Protein AF-0000000077110324 (afdb_homodimer)

Nearest PDB structures (foldseek):
  4yn8-assembly1_A  TM=8.963E-01  e=2.542E-02  Corynebacterium diphtheriae
  7dwm-assembly1_B  TM=8.298E-01  e=1.878E-02  Hapunavirus VP882
  4zms-assembly1_B  TM=8.208E-01  e=3.048E-02  Streptococcus pneumoniae R6
  1h0m-assembly1_A  TM=8.638E-01  e=4.949E-02  Agrobacterium tumefaciens
  1h0m-assembly2_C  TM=8.199E-01  e=6.700E-02  Agrobacterium tumefaciens

pLDDT: mean 80.06, std 24.99, range [23.2, 98.5]

Organism: Salmonella typhi (NCBI:txid90370)

Structure (mmCIF, N/CA/C/O backbone):
data_AF-0000000077110324-model_v1
#
loop_
_entity.id
_entity.type
_entity.pdbx_description
1 polymer 'GerE-family regulatory protein'
#
loop_
_atom_site.group_PDB
_atom_site.id
_atom_site.type_symbol
_atom_site.label_atom_id
_atom_site.label_alt_id
_atom_site.label_comp_id
_atom_site.label_asym_id
_atom_site.label_entity_id
_atom_site.label_seq_id
_atom_site.pdbx_PDB_ins_code
_atom_site.Cartn_x
_atom_site.Cartn_y
_atom_site.Cartn_z
_atom_site.occupancy
_atom_site.B_iso_or_equiv
_atom_site.auth_seq_id
_atom_site.auth_comp_id
_atom_site.auth_asym_id
_atom_site.auth_atom_id
_atom_site.pdbx_PDB_model_num
ATOM 1 N N . MET A 1 1 ? 0.377 15.375 -21.984 1 24.66 1 MET A N 1
ATOM 2 C CA . MET A 1 1 ? -0.78 15.773 -21.188 1 24.66 1 MET A CA 1
ATOM 3 C C . MET A 1 1 ? -0.479 15.641 -19.688 1 24.66 1 MET A C 1
ATOM 5 O O . MET A 1 1 ? -0.306 14.531 -19.188 1 24.66 1 MET A O 1
ATOM 9 N N . ALA A 1 2 ? 0.304 16.516 -19.141 1 33.53 2 ALA A N 1
ATOM 10 C CA . ALA A 1 2 ? 0.894 16.734 -17.828 1 33.53 2 ALA A CA 1
ATOM 11 C C . ALA A 1 2 ? -0.167 16.656 -16.734 1 33.53 2 ALA A C 1
ATOM 13 O O . ALA A 1 2 ? -1.04 17.516 -16.641 1 33.53 2 ALA A O 1
ATOM 14 N N . SER A 1 3 ? -0.776 15.508 -16.562 1 36.28 3 SER A N 1
ATOM 15 C CA . SER A 1 3 ? -1.914 15.367 -15.664 1 36.28 3 SER A CA 1
ATOM 16 C C . SER A 1 3 ? -1.729 16.203 -14.406 1 36.28 3 SER A C 1
ATOM 18 O O . SER A 1 3 ? -0.6 16.531 -14.031 1 36.28 3 SER A O 1
ATOM 20 N N . ALA A 1 4 ? -2.855 16.875 -13.938 1 36.31 4 ALA A N 1
ATOM 21 C CA . ALA A 1 4 ? -3.07 17.859 -12.883 1 36.31 4 ALA A CA 1
ATOM 22 C C . ALA A 1 4 ? -2.365 17.453 -11.594 1 36.31 4 ALA A C 1
ATOM 24 O O . ALA A 1 4 ? -2.752 16.469 -10.961 1 36.31 4 ALA A O 1
ATOM 25 N N . LEU A 1 5 ? -1.046 17.484 -11.547 1 38.53 5 LEU A N 1
ATOM 26 C CA . LEU A 1 5 ? -0.435 17.734 -10.25 1 38.53 5 LEU A CA 1
ATOM 27 C C . LEU A 1 5 ? -1.288 18.688 -9.422 1 38.53 5 LEU A C 1
ATOM 29 O O . LEU A 1 5 ? -1.304 19.906 -9.68 1 38.53 5 LEU A O 1
ATOM 33 N N . THR A 1 6 ? -2.562 18.453 -9.328 1 41.12 6 THR A N 1
ATOM 34 C CA . THR A 1 6 ? -3.359 19.297 -8.438 1 41.12 6 THR A CA 1
ATOM 35 C C . THR A 1 6 ? -2.521 19.781 -7.262 1 41.12 6 THR A C 1
ATOM 37 O O . THR A 1 6 ? -1.773 19 -6.664 1 41.12 6 THR A O 1
ATOM 40 N N . ALA A 1 7 ? -2.166 21.047 -7.316 1 41.72 7 ALA A N 1
ATOM 41 C CA . ALA A 1 7 ? -1.56 21.828 -6.242 1 41.72 7 ALA A CA 1
ATOM 42 C C . ALA A 1 7 ? -1.945 21.266 -4.875 1 41.72 7 ALA A C 1
ATOM 44 O O . ALA A 1 7 ? -3.129 21.188 -4.543 1 41.72 7 ALA A O 1
ATOM 45 N N . PHE A 1 8 ? -1.125 20.25 -4.371 1 46.16 8 PHE A N 1
ATOM 46 C CA . PHE A 1 8 ? -1.308 19.922 -2.961 1 46.16 8 PHE A CA 1
ATOM 47 C C . PHE A 1 8 ? -1.642 21.172 -2.158 1 46.16 8 PHE A C 1
ATOM 49 O O . PHE A 1 8 ? -0.84 22.109 -2.096 1 46.16 8 PHE A O 1
ATOM 56 N N . PRO A 1 9 ? -2.838 21.656 -2.145 1 43.84 9 PRO A N 1
ATOM 57 C CA . PRO A 1 9 ? -2.98 22.828 -1.28 1 43.84 9 PRO A CA 1
ATOM 58 C C . PRO A 1 9 ? -2.188 22.703 0.019 1 43.84 9 PRO A C 1
ATOM 60 O O . PRO A 1 9 ? -2.109 21.609 0.597 1 43.84 9 PRO A O 1
ATOM 63 N N . GLU A 1 10 ? -1.048 23.297 0.094 1 43.81 10 GLU A N 1
ATOM 64 C CA . GLU A 1 10 ? -0.314 23.438 1.347 1 43.81 10 GLU A CA 1
ATOM 65 C C . GLU A 1 10 ? -1.255 23.391 2.547 1 43.81 10 GLU A C 1
ATOM 67 O O . GLU A 1 10 ? -0.926 22.797 3.576 1 43.81 10 GLU A O 1
ATOM 72 N N . ASP A 1 11 ? -2.098 24.406 2.711 1 43.94 11 ASP A N 1
ATOM 73 C CA . ASP A 1 11 ? -2.801 24.828 3.916 1 43.94 11 ASP A CA 1
ATOM 74 C C . ASP A 1 11 ? -3.963 23.891 4.234 1 43.94 11 ASP A C 1
ATOM 76 O O . ASP A 1 11 ? -4.461 23.875 5.363 1 43.94 11 ASP A O 1
ATOM 80 N N . GLY A 1 12 ? -4.895 23.562 3.299 1 47.72 12 GLY A N 1
ATOM 81 C CA . GLY A 1 12 ? -6.203 23.062 3.697 1 47.72 12 GLY A CA 1
ATOM 82 C C . GLY A 1 12 ? -6.203 21.594 4.039 1 47.72 12 GLY A C 1
ATOM 83 O O . GLY A 1 12 ? -5.262 20.875 3.701 1 47.72 12 GLY A O 1
ATOM 84 N N . ASP A 1 13 ? -6.77 21.172 5.227 1 56.12 13 ASP A N 1
ATOM 85 C CA . ASP A 1 13 ? -7.105 19.906 5.852 1 56.12 13 ASP A CA 1
ATOM 86 C C . ASP A 1 13 ? -7.578 18.891 4.812 1 56.12 13 ASP A C 1
ATOM 88 O O . ASP A 1 13 ? -8.781 18.75 4.582 1 56.12 13 ASP A O 1
ATOM 92 N N . ILE A 1 14 ? -6.75 18.578 3.857 1 68.31 14 ILE A N 1
ATOM 93 C CA . ILE A 1 14 ? -7.203 17.625 2.848 1 68.31 14 ILE A CA 1
ATOM 94 C C . ILE A 1 14 ? -7.457 16.266 3.496 1 68.31 14 ILE A C 1
ATOM 96 O O . ILE A 1 14 ? -6.516 15.539 3.816 1 68.31 14 ILE A O 1
ATOM 100 N N . SER A 1 15 ? -8.609 16.172 3.943 1 86.81 15 SER A N 1
ATOM 101 C CA . SER A 1 15 ? -9.039 14.93 4.59 1 86.81 15 SER A CA 1
ATOM 102 C C . SER A 1 15 ? -9.203 13.805 3.572 1 86.81 15 SER A C 1
ATOM 104 O O . SER A 1 15 ? -9.273 12.633 3.943 1 86.81 15 SER A O 1
ATOM 106 N N . ARG A 1 16 ? -9.109 14.281 2.205 1 89.88 16 ARG A N 1
ATOM 107 C CA . ARG A 1 16 ? -9.344 13.258 1.188 1 89.88 16 ARG A CA 1
ATOM 108 C C . ARG A 1 16 ? -8.305 13.359 0.069 1 89.88 16 ARG A C 1
ATOM 110 O O . ARG A 1 16 ? -7.938 14.461 -0.344 1 89.88 16 ARG A O 1
ATOM 117 N N . ILE A 1 17 ? -7.902 12.219 -0.359 1 90.44 17 ILE A N 1
ATOM 118 C CA . ILE A 1 17 ? -7.07 12.156 -1.555 1 90.44 17 ILE A CA 1
ATOM 119 C C . ILE A 1 17 ? -7.637 11.125 -2.527 1 90.44 17 ILE A C 1
ATOM 121 O O . ILE A 1 17 ? -8.367 10.219 -2.123 1 90.44 17 ILE A O 1
ATOM 125 N N . TRP A 1 18 ? -7.277 11.406 -3.764 1 87.25 18 TRP A N 1
ATOM 126 C CA . TRP A 1 18 ? -7.727 10.5 -4.816 1 87.25 18 TRP A CA 1
ATOM 127 C C . TRP A 1 18 ? -6.566 9.672 -5.355 1 87.25 18 TRP A C 1
ATOM 129 O O . TRP A 1 18 ? -5.48 10.195 -5.605 1 87.25 18 TRP A O 1
ATOM 139 N N . TYR A 1 19 ? -6.906 8.484 -5.43 1 90.62 19 TYR A N 1
ATOM 140 C CA . TYR A 1 19 ? -6.086 7.59 -6.234 1 90.62 19 TYR A CA 1
ATOM 141 C C . TYR A 1 19 ? -6.898 6.984 -7.375 1 90.62 19 TYR A C 1
ATOM 143 O O . TYR A 1 19 ? -7.625 6.008 -7.172 1 90.62 19 TYR A O 1
ATOM 151 N N . ASP A 1 20 ? -6.754 7.582 -8.508 1 88.75 20 ASP A N 1
ATOM 152 C CA . ASP A 1 20 ? -7.605 7.199 -9.633 1 88.75 20 ASP A CA 1
ATOM 153 C C . ASP A 1 20 ? -9.086 7.309 -9.258 1 88.75 20 ASP A C 1
ATOM 155 O O . ASP A 1 20 ? -9.578 8.398 -8.961 1 88.75 20 ASP A O 1
ATOM 159 N N . ARG A 1 21 ? -9.758 6.133 -9.156 1 87.94 21 ARG A N 1
ATOM 160 C CA . ARG A 1 21 ? -11.188 6.121 -8.867 1 87.94 21 ARG A CA 1
ATOM 161 C C . ARG A 1 21 ? -11.445 5.781 -7.398 1 87.94 21 ARG A C 1
ATOM 163 O O . ARG A 1 21 ? -12.586 5.57 -6.996 1 87.94 21 ARG A O 1
ATOM 170 N N . LEU A 1 22 ? -10.422 5.746 -6.695 1 90.94 22 LEU A N 1
ATOM 171 C CA . LEU A 1 22 ? -10.508 5.434 -5.273 1 90.94 22 LEU A CA 1
ATOM 172 C C . LEU A 1 22 ? -10.242 6.676 -4.426 1 90.94 22 LEU A C 1
ATOM 174 O O . LEU A 1 22 ? -9.312 7.434 -4.707 1 90.94 22 LEU A O 1
ATOM 178 N N . CYS A 1 23 ? -11.133 6.875 -3.477 1 91.75 23 CYS A N 1
ATOM 179 C CA . CYS A 1 23 ? -10.969 7.988 -2.545 1 91.75 23 CYS A CA 1
ATOM 180 C C . CYS A 1 23 ? -10.492 7.492 -1.185 1 91.75 23 CYS A C 1
ATOM 182 O O . CYS A 1 23 ? -11.055 6.547 -0.631 1 91.75 23 CYS A O 1
ATOM 184 N N . ILE A 1 24 ? -9.469 8.102 -0.736 1 93.5 24 ILE A N 1
ATOM 185 C CA . ILE A 1 24 ? -8.938 7.816 0.591 1 93.5 24 ILE A CA 1
ATOM 186 C C . ILE A 1 24 ? -9.234 8.977 1.531 1 93.5 24 ILE A C 1
ATOM 188 O O . ILE A 1 24 ? -8.742 10.094 1.326 1 93.5 24 ILE A O 1
ATOM 192 N N . GLU A 1 25 ? -10 8.68 2.506 1 92.69 25 GLU A N 1
ATOM 193 C CA . GLU A 1 25 ? -10.352 9.695 3.49 1 92.69 25 GLU A CA 1
ATOM 194 C C . GLU A 1 25 ? -9.555 9.516 4.777 1 92.69 25 GLU A C 1
ATOM 196 O O . GLU A 1 25 ? -9.547 8.43 5.363 1 92.69 25 GLU A O 1
ATOM 201 N N . PHE A 1 26 ? -8.922 10.578 5.125 1 94.44 26 PHE A N 1
ATOM 202 C CA . PHE A 1 26 ? -8.188 10.57 6.387 1 94.44 26 PHE A CA 1
ATOM 203 C C . PHE A 1 26 ? -9.086 11 7.539 1 94.44 26 PHE A C 1
ATOM 205 O O . PHE A 1 26 ? -9.656 12.086 7.516 1 94.44 26 PHE A O 1
ATOM 212 N N . ASN A 1 27 ? -9.078 10.141 8.578 1 94.44 27 ASN A N 1
ATOM 213 C CA . ASN A 1 27 ? -9.953 10.375 9.727 1 94.44 27 ASN A CA 1
ATOM 214 C C . ASN A 1 27 ? -9.172 10.938 10.914 1 94.44 27 ASN A C 1
ATOM 216 O O . ASN A 1 27 ? -9.773 11.438 11.867 1 94.44 27 ASN A O 1
ATOM 220 N N . SER A 1 28 ? -7.945 10.773 10.898 1 95.56 28 SER A N 1
ATOM 221 C CA . SER A 1 28 ? -7.055 11.266 11.945 1 95.56 28 SER A CA 1
ATOM 222 C C . SER A 1 28 ? -5.641 11.477 11.414 1 95.56 28 SER A C 1
ATOM 224 O O . SER A 1 28 ? -5.328 11.07 10.297 1 95.56 28 SER A O 1
ATOM 226 N N . ASP A 1 29 ? -4.824 12.117 12.195 1 94.94 29 ASP A N 1
ATOM 227 C CA . ASP A 1 29 ? -3.445 12.359 11.773 1 94.94 29 ASP A CA 1
ATOM 228 C C . ASP A 1 29 ? -2.514 11.266 12.305 1 94.94 29 ASP A C 1
ATOM 230 O O . ASP A 1 29 ? -1.32 11.266 12 1 94.94 29 ASP A O 1
ATOM 234 N N . GLY A 1 30 ? -2.994 10.352 13.102 1 95.06 30 GLY A N 1
ATOM 235 C CA . GLY A 1 30 ? -2.215 9.234 13.602 1 95.06 30 GLY A CA 1
ATOM 236 C C . GLY A 1 30 ? -1.048 9.664 14.477 1 95.06 30 GLY A C 1
ATOM 237 O O . GLY A 1 30 ? -0.059 8.938 14.594 1 95.06 30 GLY A O 1
ATOM 238 N N . GLY A 1 31 ? -1.062 10.844 14.977 1 96.12 31 GLY A N 1
ATOM 239 C CA . GLY A 1 31 ? 0.026 11.352 15.797 1 96.12 31 GLY A CA 1
ATOM 240 C C . GLY A 1 31 ? 1.187 11.891 14.977 1 96.12 31 GLY A C 1
ATOM 241 O O . GLY A 1 31 ? 2.232 12.242 15.531 1 96.12 31 GLY A O 1
ATOM 242 N N . LEU A 1 32 ? 0.949 12.047 13.727 1 96.81 32 LEU A N 1
ATOM 243 C CA . LEU A 1 32 ? 2.018 12.516 12.859 1 96.81 32 LEU A CA 1
ATOM 244 C C . LEU A 1 32 ? 2.064 14.039 12.836 1 96.81 32 LEU A C 1
ATOM 246 O O . LEU A 1 32 ? 1.032 14.703 12.969 1 96.81 32 LEU A O 1
ATOM 250 N N . SER A 1 33 ? 3.236 14.508 12.594 1 95.56 33 SER A N 1
ATOM 251 C CA . SER A 1 33 ? 3.369 15.938 12.336 1 95.56 33 SER A CA 1
ATOM 252 C C . SER A 1 33 ? 2.838 16.297 10.953 1 95.56 33 SER A C 1
ATOM 254 O O . SER A 1 33 ? 2.695 15.438 10.094 1 95.56 33 SER A O 1
ATOM 256 N N . PRO A 1 34 ? 2.545 17.547 10.766 1 93.88 34 PRO A N 1
ATOM 257 C CA . PRO A 1 34 ? 2.043 17.953 9.453 1 93.88 34 PRO A CA 1
ATOM 258 C C . PRO A 1 34 ? 2.99 17.562 8.312 1 93.88 34 PRO A C 1
ATOM 260 O O . PRO A 1 34 ? 2.539 17.172 7.234 1 93.88 34 PRO A O 1
ATOM 263 N N . ALA A 1 35 ? 4.242 17.594 8.57 1 94.62 35 ALA A N 1
ATOM 264 C CA . ALA A 1 35 ? 5.23 17.266 7.547 1 94.62 35 ALA A CA 1
ATOM 265 C C . ALA A 1 35 ? 5.219 15.766 7.242 1 94.62 35 ALA A C 1
ATOM 267 O O . ALA A 1 35 ? 5.27 15.367 6.078 1 94.62 35 ALA A O 1
ATOM 268 N N . GLU A 1 36 ? 5.137 14.945 8.297 1 96.62 36 GLU A N 1
ATOM 269 C CA . GLU A 1 36 ? 5.07 13.5 8.148 1 96.62 36 GLU A CA 1
ATOM 270 C C . GLU A 1 36 ? 3.795 13.07 7.426 1 96.62 36 GLU A C 1
ATOM 272 O O . GLU A 1 36 ? 3.828 12.211 6.543 1 96.62 36 GLU A O 1
ATOM 277 N N . LEU A 1 37 ? 2.744 13.719 7.84 1 96.38 37 LEU A N 1
ATOM 278 C CA . LEU A 1 37 ? 1.448 13.414 7.242 1 96.38 37 LEU A CA 1
ATOM 279 C C . LEU A 1 37 ? 1.436 13.766 5.762 1 96.38 37 LEU A C 1
ATOM 281 O O . LEU A 1 37 ? 0.866 13.039 4.949 1 96.38 37 LEU A O 1
ATOM 285 N N . ARG A 1 38 ? 2.027 14.836 5.414 1 94.88 38 ARG A N 1
ATOM 286 C CA . ARG A 1 38 ? 2.117 15.258 4.02 1 94.88 38 ARG A CA 1
ATOM 287 C C . ARG A 1 38 ? 2.83 14.203 3.176 1 94.88 38 ARG A C 1
ATOM 289 O O . ARG A 1 38 ? 2.383 13.875 2.076 1 94.88 38 ARG A O 1
ATOM 296 N N . VAL A 1 39 ? 3.904 13.719 3.67 1 97.31 39 VAL A N 1
ATOM 297 C CA . VAL A 1 39 ? 4.664 12.695 2.955 1 97.31 39 VAL A CA 1
ATOM 298 C C . VAL A 1 39 ? 3.801 11.453 2.756 1 97.31 39 VAL A C 1
ATOM 300 O O . VAL A 1 39 ? 3.76 10.891 1.66 1 97.31 39 VAL A O 1
ATOM 303 N N . ILE A 1 40 ? 3.029 11.055 3.779 1 97.69 40 ILE A N 1
ATOM 304 C CA . ILE A 1 40 ? 2.174 9.875 3.723 1 97.69 40 ILE A CA 1
ATOM 305 C C . ILE A 1 40 ? 1.088 10.078 2.666 1 97.69 40 ILE A C 1
ATOM 307 O O . ILE A 1 40 ? 0.819 9.18 1.865 1 97.69 40 ILE A O 1
ATOM 311 N N . ARG A 1 41 ? 0.522 11.195 2.662 1 96.69 41 ARG A N 1
ATOM 312 C CA . ARG A 1 41 ? -0.535 11.516 1.707 1 96.69 41 ARG A CA 1
ATOM 313 C C . ARG A 1 41 ? -0.01 11.477 0.275 1 96.69 41 ARG A C 1
ATOM 315 O O . ARG A 1 41 ? -0.653 10.914 -0.612 1 96.69 41 ARG A O 1
ATOM 322 N N . LEU A 1 42 ? 1.133 12.047 0.084 1 96.06 42 LEU A N 1
ATOM 323 C CA . LEU A 1 42 ? 1.72 12.094 -1.251 1 96.06 42 LEU A CA 1
ATOM 324 C C . LEU A 1 42 ? 2.148 10.695 -1.705 1 96.06 42 LEU A C 1
ATOM 326 O O . LEU A 1 42 ? 1.995 10.352 -2.877 1 96.06 42 LEU A O 1
ATOM 330 N N . LEU A 1 43 ? 2.646 9.898 -0.817 1 97.56 43 LEU A N 1
ATOM 331 C CA . LEU A 1 43 ? 2.957 8.508 -1.132 1 97.56 43 LEU A CA 1
ATOM 332 C C . LEU A 1 43 ? 1.717 7.77 -1.62 1 97.56 43 LEU A C 1
ATOM 334 O O . LEU A 1 43 ? 1.777 7.031 -2.604 1 97.56 43 LEU A O 1
ATOM 338 N N . LEU A 1 44 ? 0.628 8.047 -0.958 1 97.19 44 LEU A N 1
ATOM 339 C CA . LEU A 1 44 ? -0.615 7.355 -1.272 1 97.19 44 LEU A CA 1
ATOM 340 C C . LEU A 1 44 ? -1.23 7.895 -2.559 1 97.19 44 LEU A C 1
ATOM 342 O O . LEU A 1 44 ? -2.145 7.285 -3.119 1 97.19 44 LEU A O 1
ATOM 346 N N . GLN A 1 45 ? -0.737 8.945 -2.945 1 94.56 45 GLN A N 1
ATOM 347 C CA . GLN A 1 45 ? -1.158 9.484 -4.234 1 94.56 45 GLN A CA 1
ATOM 348 C C . GLN A 1 45 ? -0.267 8.977 -5.363 1 94.56 45 GLN A C 1
ATOM 350 O O . GLN A 1 45 ? -0.515 9.266 -6.535 1 94.56 45 GLN A O 1
ATOM 355 N N . GLY A 1 46 ? 0.806 8.297 -5.023 1 96.25 46 GLY A N 1
ATOM 356 C CA . GLY A 1 46 ? 1.599 7.621 -6.039 1 96.25 46 GLY A CA 1
ATOM 357 C C . GLY A 1 46 ? 2.973 8.234 -6.23 1 96.25 46 GLY A C 1
ATOM 358 O O . GLY A 1 46 ? 3.762 7.758 -7.047 1 96.25 46 GLY A O 1
ATOM 359 N N . TYR A 1 47 ? 3.305 9.195 -5.496 1 96.06 47 TYR A N 1
ATOM 360 C CA . TYR A 1 47 ? 4.605 9.844 -5.637 1 96.06 47 TYR A CA 1
ATOM 361 C C . TYR A 1 47 ? 5.684 9.07 -4.887 1 96.06 47 TYR A C 1
ATOM 363 O O . TYR A 1 47 ? 5.426 8.523 -3.811 1 96.06 47 TYR A O 1
ATOM 371 N N . ASN A 1 48 ? 6.785 9.031 -5.457 1 96.12 48 ASN A N 1
ATOM 372 C CA . ASN A 1 48 ? 7.934 8.477 -4.742 1 96.12 48 ASN A CA 1
ATOM 373 C C . ASN A 1 48 ? 8.711 9.57 -4.008 1 96.12 48 ASN A C 1
ATOM 375 O O . ASN A 1 48 ? 8.414 10.758 -4.16 1 96.12 48 ASN A O 1
ATOM 379 N N . CYS A 1 49 ? 9.688 9.164 -3.234 1 97.75 49 CYS A N 1
ATOM 380 C CA . CYS A 1 49 ? 10.414 10.109 -2.395 1 97.75 49 CYS A CA 1
ATOM 381 C C . CYS A 1 49 ? 11.125 11.164 -3.244 1 97.75 49 CYS A C 1
ATOM 383 O O . CYS A 1 49 ? 11.211 12.328 -2.852 1 97.75 49 CYS A O 1
ATOM 385 N N . GLY A 1 50 ? 11.594 10.75 -4.359 1 97.75 50 GLY A N 1
ATOM 386 C CA . GLY A 1 50 ? 12.234 11.703 -5.246 1 97.75 50 GLY A CA 1
ATOM 387 C C . GLY A 1 50 ? 11.273 12.75 -5.785 1 97.75 50 GLY A C 1
ATOM 388 O O . GLY A 1 50 ? 11.594 13.945 -5.805 1 97.75 50 GLY A O 1
ATOM 389 N N . GLN A 1 51 ? 10.18 12.383 -6.219 1 97.62 51 GLN A N 1
ATOM 390 C CA . GLN A 1 51 ? 9.148 13.281 -6.734 1 97.62 51 GLN A CA 1
ATOM 391 C C . GLN A 1 51 ? 8.625 14.203 -5.641 1 97.62 51 GLN A C 1
ATOM 393 O O . GLN A 1 51 ? 8.406 15.398 -5.875 1 97.62 51 GLN A O 1
ATOM 398 N N . ILE A 1 52 ? 8.469 13.633 -4.496 1 97.44 52 ILE A N 1
ATOM 399 C CA . ILE A 1 52 ? 7.992 14.422 -3.363 1 97.44 52 ILE A CA 1
ATOM 400 C C . ILE A 1 52 ? 9.008 15.508 -3.021 1 97.44 52 ILE A C 1
ATOM 402 O O . ILE A 1 52 ? 8.641 16.656 -2.748 1 97.44 52 ILE A O 1
ATOM 406 N N . ALA A 1 53 ? 10.258 15.094 -2.994 1 98.25 53 ALA A N 1
ATOM 407 C CA . ALA A 1 53 ? 11.328 16.047 -2.725 1 98.25 53 ALA A CA 1
ATOM 408 C C . ALA A 1 53 ? 11.266 17.234 -3.688 1 98.25 53 ALA A C 1
ATOM 410 O O . ALA A 1 53 ? 11.359 18.391 -3.268 1 98.25 53 ALA A O 1
ATOM 411 N N . ALA A 1 54 ? 11.039 16.969 -4.945 1 97.44 54 ALA A N 1
ATOM 412 C CA . ALA A 1 54 ? 10.938 18 -5.977 1 97.44 54 ALA A CA 1
ATOM 413 C C . ALA A 1 54 ? 9.703 18.875 -5.754 1 97.44 54 ALA A C 1
ATOM 415 O O . ALA A 1 54 ? 9.781 20.109 -5.859 1 97.44 54 ALA A O 1
ATOM 416 N N . LEU A 1 55 ? 8.609 18.25 -5.41 1 94.56 55 LEU A N 1
ATOM 417 C CA . LEU A 1 55 ? 7.348 18.953 -5.203 1 94.56 55 LEU A CA 1
ATOM 418 C C . LEU A 1 55 ? 7.434 19.891 -4.008 1 94.56 55 LEU A C 1
ATOM 420 O O . LEU A 1 55 ? 6.859 20.984 -4.027 1 94.56 55 LEU A O 1
ATOM 424 N N . CYS A 1 56 ? 8.148 19.469 -2.992 1 95.19 56 CYS A N 1
ATOM 425 C CA . CYS A 1 56 ? 8.203 20.203 -1.731 1 95.19 56 CYS A CA 1
ATOM 426 C C . CYS A 1 56 ? 9.461 21.062 -1.657 1 95.19 56 CYS A C 1
ATOM 428 O O . CYS A 1 56 ? 9.68 21.766 -0.666 1 95.19 56 CYS A O 1
ATOM 430 N N . PHE A 1 57 ? 10.266 21 -2.676 1 96.75 57 PHE A N 1
ATOM 431 C CA . PHE A 1 57 ? 11.516 21.75 -2.709 1 96.75 57 PHE A CA 1
ATOM 432 C C . PHE A 1 57 ? 12.398 21.391 -1.52 1 96.75 57 PHE A C 1
ATOM 434 O O . PHE A 1 57 ? 12.891 22.281 -0.817 1 96.75 57 PHE A O 1
ATOM 441 N N . ARG A 1 58 ? 12.492 20.094 -1.258 1 97.88 58 ARG A N 1
ATOM 442 C CA . ARG A 1 58 ? 13.344 19.516 -0.222 1 97.88 58 ARG A CA 1
ATOM 443 C C . ARG A 1 58 ? 14.242 18.422 -0.797 1 97.88 58 ARG A C 1
ATOM 445 O O . ARG A 1 58 ? 14.078 18.016 -1.951 1 97.88 58 ARG A O 1
ATOM 452 N N . SER A 1 59 ? 15.18 18.031 0.011 1 98.25 59 SER A N 1
ATOM 453 C CA . SER A 1 59 ? 16.062 16.953 -0.438 1 98.25 59 SER A CA 1
ATOM 454 C C . SER A 1 59 ? 15.406 15.594 -0.274 1 98.25 59 SER A C 1
ATOM 456 O O . SER A 1 59 ? 14.547 15.414 0.592 1 98.25 59 SER A O 1
ATOM 458 N N . VAL A 1 60 ? 15.875 14.734 -1.125 1 98.44 60 VAL A N 1
ATOM 459 C CA . VAL A 1 60 ? 15.375 13.367 -1.023 1 98.44 60 VAL A CA 1
ATOM 460 C C . VAL A 1 60 ? 15.711 12.789 0.352 1 98.44 60 VAL A C 1
ATOM 462 O O . VAL A 1 60 ? 14.93 12.031 0.922 1 98.44 60 VAL A O 1
ATOM 465 N N . LYS A 1 61 ? 16.766 13.172 0.835 1 98.44 61 LYS A N 1
ATOM 466 C CA . LYS A 1 61 ? 17.172 12.727 2.162 1 98.44 61 LYS A CA 1
ATOM 467 C C . LYS A 1 61 ? 16.188 13.188 3.23 1 98.44 61 LYS A C 1
ATOM 469 O O . LYS A 1 61 ? 15.836 12.422 4.133 1 98.44 61 LYS A O 1
ATOM 474 N N . THR A 1 62 ? 15.812 14.383 3.168 1 98.25 62 THR A N 1
ATOM 475 C CA . THR A 1 62 ? 14.859 14.938 4.121 1 98.25 62 THR A CA 1
ATOM 476 C C . THR A 1 62 ? 13.523 14.195 4.043 1 98.25 62 THR A C 1
ATOM 478 O O . THR A 1 62 ? 12.969 13.805 5.07 1 98.25 62 THR A O 1
ATOM 481 N N . ILE A 1 63 ? 13.094 14.023 2.871 1 98.38 63 ILE A N 1
ATOM 482 C CA . ILE A 1 63 ? 11.812 13.352 2.67 1 98.38 63 ILE A CA 1
ATOM 483 C C . ILE A 1 63 ? 11.906 11.906 3.16 1 98.38 63 ILE A C 1
ATOM 485 O O . ILE A 1 63 ? 10.984 11.398 3.801 1 98.38 63 ILE A O 1
ATOM 489 N N . SER A 1 64 ? 12.961 11.281 2.861 1 98.38 64 SER A N 1
ATOM 490 C CA . SER A 1 64 ? 13.172 9.914 3.311 1 98.38 64 SER A CA 1
ATOM 491 C C . SER A 1 64 ? 13.18 9.82 4.832 1 98.38 64 SER A C 1
ATOM 493 O O . SER A 1 64 ? 12.641 8.875 5.406 1 98.38 64 SER A O 1
ATOM 495 N N . ALA A 1 65 ? 13.805 10.758 5.43 1 98.31 65 ALA A N 1
ATOM 496 C CA . ALA A 1 65 ? 13.836 10.797 6.891 1 98.31 65 ALA A CA 1
ATOM 497 C C . ALA A 1 65 ? 12.43 10.984 7.461 1 98.31 65 ALA A C 1
ATOM 499 O O . ALA A 1 65 ? 12.047 10.305 8.422 1 98.31 65 ALA A O 1
ATOM 500 N N . GLN A 1 66 ? 11.688 11.859 6.93 1 98.38 66 GLN A N 1
ATOM 501 C CA . GLN A 1 66 ? 10.312 12.086 7.367 1 98.38 66 GLN A CA 1
ATOM 502 C C . GLN A 1 66 ? 9.461 10.836 7.168 1 98.38 66 GLN A C 1
ATOM 504 O O . GLN A 1 66 ? 8.648 10.484 8.031 1 98.38 66 GLN A O 1
ATOM 509 N N . LYS A 1 67 ? 9.641 10.227 6.059 1 98.38 67 LYS A N 1
ATOM 510 C CA . LYS A 1 67 ? 8.961 8.961 5.797 1 98.38 67 LYS A CA 1
ATOM 511 C C . LYS A 1 67 ? 9.328 7.914 6.852 1 98.38 67 LYS A C 1
ATOM 513 O O . LYS A 1 67 ? 8.445 7.242 7.398 1 98.38 67 LYS A O 1
ATOM 518 N N . GLY A 1 68 ? 10.594 7.773 7.051 1 98.25 68 GLY A N 1
ATOM 519 C CA . GLY A 1 68 ? 11.062 6.828 8.055 1 98.25 68 GLY A CA 1
ATOM 520 C C . GLY A 1 68 ? 10.469 7.078 9.43 1 98.25 68 GLY A C 1
ATOM 521 O O . GLY A 1 68 ? 10.078 6.137 10.117 1 98.25 68 GLY A O 1
ATOM 522 N N . LEU A 1 69 ? 10.375 8.305 9.852 1 98.25 69 LEU A N 1
ATOM 523 C CA . LEU A 1 69 ? 9.805 8.68 11.141 1 98.25 69 LEU A CA 1
ATOM 524 C C . LEU A 1 69 ? 8.312 8.352 11.188 1 98.25 69 LEU A C 1
ATOM 526 O O . LEU A 1 69 ? 7.836 7.777 12.172 1 98.25 69 LEU A O 1
ATOM 530 N N . ALA A 1 70 ? 7.664 8.68 10.188 1 98.44 70 ALA A N 1
ATOM 531 C CA . ALA A 1 70 ? 6.234 8.391 10.102 1 98.44 70 ALA A CA 1
ATOM 532 C C . ALA A 1 70 ? 5.977 6.887 10.18 1 98.44 70 ALA A C 1
ATOM 534 O O . ALA A 1 70 ? 5.078 6.441 10.898 1 98.44 70 ALA A O 1
ATOM 535 N N . PHE A 1 71 ? 6.777 6.137 9.445 1 98.44 71 PHE A N 1
ATOM 536 C CA . PHE A 1 71 ? 6.621 4.688 9.414 1 98.44 71 PHE A CA 1
ATOM 537 C C . PHE A 1 71 ? 6.859 4.09 10.797 1 98.44 71 PHE A C 1
ATOM 539 O O . PHE A 1 71 ? 6.121 3.201 11.234 1 98.44 71 PHE A O 1
ATOM 546 N N . ARG A 1 72 ? 7.801 4.59 11.406 1 97.94 72 ARG A N 1
ATOM 547 C CA . ARG A 1 72 ? 8.102 4.113 12.758 1 97.94 72 ARG A CA 1
ATOM 548 C C . ARG A 1 72 ? 6.953 4.418 13.711 1 97.94 72 ARG A C 1
ATOM 550 O O . ARG A 1 72 ? 6.551 3.561 14.5 1 97.94 72 ARG A O 1
ATOM 557 N N . ARG A 1 73 ? 6.352 5.496 13.594 1 97.81 73 ARG A N 1
ATOM 558 C CA . ARG A 1 73 ? 5.258 5.914 14.461 1 97.81 73 ARG A CA 1
ATOM 559 C C . ARG A 1 73 ? 4 5.094 14.195 1 97.81 73 ARG A C 1
ATOM 561 O O . ARG A 1 73 ? 3.256 4.773 15.125 1 97.81 73 ARG A O 1
ATOM 568 N N . LEU A 1 74 ? 3.844 4.785 13.031 1 98.12 74 LEU A N 1
ATOM 569 C CA . LEU A 1 74 ? 2.621 4.109 12.609 1 98.12 74 LEU A CA 1
ATOM 570 C C . LEU A 1 74 ? 2.783 2.596 12.68 1 98.12 74 LEU A C 1
ATOM 572 O O . LEU A 1 74 ? 1.798 1.857 12.617 1 98.12 74 LEU A O 1
ATOM 576 N N . GLY A 1 75 ? 4.012 2.059 12.703 1 97.5 75 GLY A N 1
ATOM 577 C CA . GLY A 1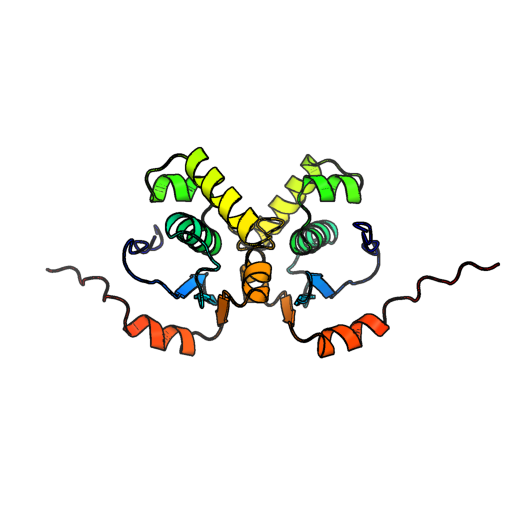 75 ? 4.273 0.629 12.688 1 97.5 75 GLY A CA 1
ATOM 578 C C . GLY A 1 75 ? 4.18 0.02 11.305 1 97.5 75 GLY A C 1
ATOM 579 O O . GLY A 1 75 ? 3.729 -1.116 11.148 1 97.5 75 GLY A O 1
ATOM 580 N N . VAL A 1 76 ? 4.574 0.801 10.398 1 97.75 76 VAL A N 1
ATOM 581 C CA . VAL A 1 76 ? 4.527 0.321 9.023 1 97.75 76 VAL A CA 1
ATOM 582 C C . VAL A 1 76 ? 5.777 -0.503 8.719 1 97.75 76 VAL A C 1
ATOM 584 O O . VAL A 1 76 ? 6.898 -0.066 8.992 1 97.75 76 VAL A O 1
ATOM 587 N N . ARG A 1 77 ? 5.594 -1.641 8.086 1 94.56 77 ARG A N 1
ATOM 588 C CA . ARG A 1 77 ? 6.688 -2.58 7.863 1 94.56 77 ARG A CA 1
ATOM 589 C C . ARG A 1 77 ? 7.387 -2.297 6.535 1 94.56 77 ARG A C 1
ATOM 591 O O . ARG A 1 77 ? 8.609 -2.432 6.434 1 94.56 77 ARG A O 1
ATOM 598 N N . ASN A 1 78 ? 6.598 -2.041 5.582 1 96.88 78 ASN A N 1
ATOM 599 C CA . ASN A 1 78 ? 7.086 -1.668 4.262 1 96.88 78 ASN A CA 1
ATOM 600 C C . ASN A 1 78 ? 6.086 -0.779 3.525 1 96.88 78 ASN A C 1
ATOM 602 O O . ASN A 1 78 ? 4.961 -0.591 3.986 1 96.88 78 ASN A O 1
ATOM 606 N N . ASP A 1 79 ? 6.504 -0.186 2.41 1 97.62 79 ASP A N 1
ATOM 607 C CA . ASP A 1 79 ? 5.652 0.773 1.714 1 97.62 79 ASP A CA 1
ATOM 608 C C . ASP A 1 79 ? 4.34 0.125 1.271 1 97.62 79 ASP A C 1
ATOM 610 O O . ASP A 1 79 ? 3.289 0.767 1.286 1 97.62 79 ASP A O 1
ATOM 614 N N . ALA A 1 80 ? 4.402 -1.139 0.885 1 98.06 80 ALA A N 1
ATOM 615 C CA . ALA A 1 80 ? 3.227 -1.838 0.369 1 98.06 80 ALA A CA 1
ATOM 616 C C . ALA A 1 80 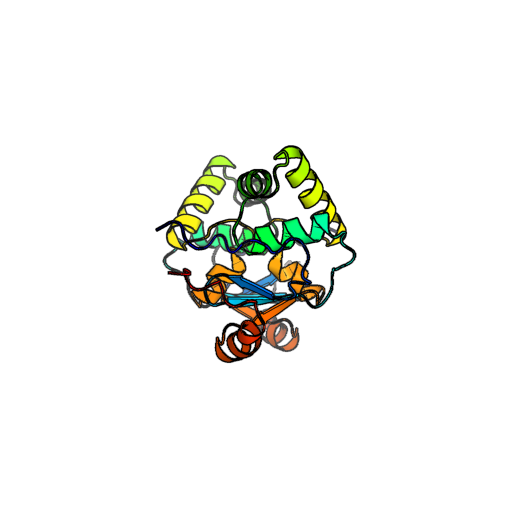? 2.168 -2.004 1.455 1 98.06 80 ALA A C 1
ATOM 618 O O . ALA A 1 80 ? 0.975 -2.104 1.157 1 98.06 80 ALA A O 1
ATOM 619 N N . THR A 1 81 ? 2.559 -2.016 2.695 1 98 81 THR A N 1
ATOM 620 C CA . THR A 1 81 ? 1.637 -2.248 3.803 1 98 81 THR A CA 1
ATOM 621 C C . THR A 1 81 ? 1.232 -0.929 4.453 1 98 81 THR A C 1
ATOM 623 O O . THR A 1 81 ? 0.571 -0.922 5.496 1 98 81 THR A O 1
ATOM 626 N N . LEU A 1 82 ? 1.588 0.162 3.844 1 98.5 82 LEU A N 1
ATOM 627 C CA . LEU A 1 82 ? 1.213 1.467 4.379 1 98.5 82 LEU A CA 1
ATOM 628 C C . LEU A 1 82 ? -0.302 1.591 4.496 1 98.5 82 LEU A C 1
ATOM 630 O O . LEU A 1 82 ? -0.827 1.839 5.582 1 98.5 82 LEU A O 1
ATOM 634 N N . LEU A 1 83 ? -1.007 1.33 3.428 1 97.88 83 LEU A N 1
ATOM 635 C CA . LEU A 1 83 ? -2.451 1.531 3.402 1 97.88 83 LEU A CA 1
ATOM 636 C C . LEU A 1 83 ? -3.152 0.572 4.359 1 97.88 83 LEU A C 1
ATOM 638 O O . LEU A 1 83 ? -3.963 0.995 5.184 1 97.88 83 LEU A O 1
ATOM 642 N N . PRO A 1 84 ? -2.859 -0.673 4.336 1 96.94 84 PRO A N 1
ATOM 643 C CA . PRO A 1 84 ? -3.543 -1.541 5.297 1 96.94 84 PRO A CA 1
ATOM 644 C C . PRO A 1 84 ? -3.209 -1.196 6.746 1 96.94 84 PRO A C 1
ATOM 646 O O . PRO A 1 84 ? -4.059 -1.337 7.629 1 96.94 84 PRO A O 1
ATOM 649 N N . THR A 1 85 ? -2.033 -0.746 7.035 1 97.62 85 THR A N 1
ATOM 650 C CA . THR A 1 85 ? -1.694 -0.302 8.383 1 97.62 85 THR A CA 1
ATOM 651 C C . THR A 1 85 ? -2.555 0.889 8.789 1 97.62 85 THR A C 1
ATOM 653 O O . THR A 1 85 ? -3.104 0.915 9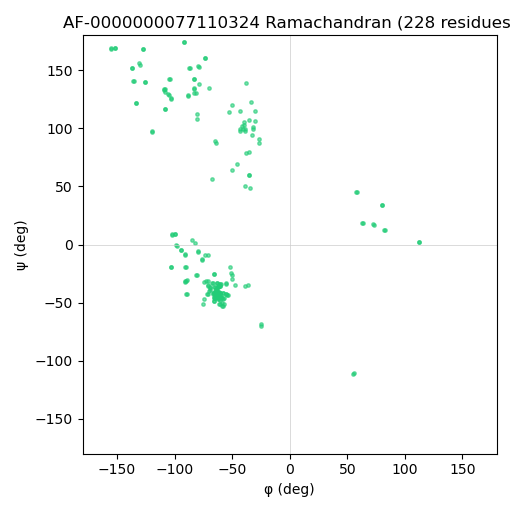.898 1 97.62 85 THR A O 1
ATOM 656 N N . LEU A 1 86 ? -2.67 1.823 7.867 1 98.06 86 LEU A N 1
ATOM 657 C CA . LEU A 1 86 ? -3.482 3 8.156 1 98.06 86 LEU A CA 1
ATOM 658 C C . LEU A 1 86 ? -4.938 2.609 8.391 1 98.06 86 LEU A C 1
ATOM 660 O O . LEU A 1 86 ? -5.613 3.191 9.242 1 98.06 86 LEU A O 1
ATOM 664 N N . MET A 1 87 ? -5.41 1.637 7.656 1 96.12 87 MET A N 1
ATOM 665 C CA . MET A 1 87 ? -6.773 1.139 7.816 1 96.12 87 MET A CA 1
ATOM 666 C C . MET A 1 87 ? -6.953 0.484 9.18 1 96.12 87 MET A C 1
ATOM 668 O O . MET A 1 87 ? -7.957 0.717 9.859 1 96.12 87 MET A O 1
ATOM 672 N N . LEU A 1 88 ? -6.035 -0.23 9.602 1 94.56 88 LEU A N 1
ATOM 673 C CA . LEU A 1 88 ? -6.094 -0.929 10.883 1 94.56 88 LEU A CA 1
ATOM 674 C C . LEU A 1 88 ? -6.074 0.061 12.039 1 94.56 88 LEU A C 1
ATOM 676 O O . LEU A 1 88 ? -6.707 -0.177 13.07 1 94.56 88 LEU A O 1
ATOM 680 N N . LEU A 1 89 ? -5.363 1.165 11.812 1 96.12 89 LEU A N 1
ATOM 681 C CA . LEU A 1 89 ? -5.262 2.197 12.836 1 96.12 89 LEU A CA 1
ATOM 682 C C . LEU A 1 89 ? -6.512 3.074 12.852 1 96.12 89 LEU A C 1
ATOM 684 O O . LEU A 1 89 ? -6.652 3.949 13.703 1 96.12 89 LEU A O 1
ATOM 688 N N . GLY A 1 90 ? -7.414 2.834 11.828 1 95.69 90 GLY A N 1
ATOM 689 C CA . GLY A 1 90 ? -8.594 3.674 11.719 1 95.69 90 GLY A CA 1
ATOM 690 C C . GLY A 1 90 ? -8.289 5.07 11.203 1 95.69 90 GLY A C 1
ATOM 691 O O . GLY A 1 90 ? -9.102 5.984 11.359 1 95.69 90 GLY A O 1
ATOM 692 N N . MET A 1 91 ? -7.16 5.215 10.633 1 96.88 91 MET A N 1
ATOM 693 C CA . MET A 1 91 ? -6.691 6.52 10.18 1 96.88 91 MET A CA 1
ATOM 694 C C . MET A 1 91 ? -7.301 6.879 8.828 1 96.88 91 MET A C 1
ATOM 696 O O . MET A 1 91 ? -7.43 8.055 8.492 1 96.88 91 MET A O 1
ATOM 700 N N . VAL A 1 92 ? -7.656 5.777 8.07 1 96.38 92 VAL A N 1
ATOM 701 C CA . VAL A 1 92 ? -8.18 6.07 6.742 1 96.38 92 VAL A CA 1
ATOM 702 C C . VAL A 1 92 ? -9.391 5.176 6.457 1 96.38 92 VAL A C 1
ATOM 704 O O . VAL A 1 92 ? -9.531 4.109 7.059 1 96.38 92 VAL A O 1
ATOM 707 N N . THR A 1 93 ? -10.25 5.648 5.656 1 93.44 93 THR A N 1
ATOM 708 C CA . THR A 1 93 ? -11.375 4.926 5.07 1 93.44 93 THR A CA 1
ATOM 709 C C . THR A 1 93 ? -11.352 5.035 3.547 1 93.44 93 THR A C 1
ATOM 711 O O . THR A 1 93 ? -11.07 6.105 3 1 93.44 93 THR A O 1
ATOM 714 N N . LEU A 1 94 ? -11.68 3.924 2.924 1 92.25 94 LEU A N 1
ATOM 715 C CA . LEU A 1 94 ? -11.625 3.887 1.466 1 92.25 94 LEU A CA 1
ATOM 716 C C . LEU A 1 94 ? -13.031 3.945 0.868 1 92.25 94 LEU A C 1
ATOM 718 O O . LEU A 1 94 ? -13.961 3.332 1.396 1 92.25 94 LEU A O 1
ATOM 722 N N . TYR A 1 95 ? -13.102 4.668 -0.254 1 87.25 95 TYR A N 1
ATOM 723 C CA . TYR A 1 95 ? -14.352 4.73 -1.004 1 87.25 95 TYR A CA 1
ATOM 724 C C . TYR A 1 95 ? -14.102 4.523 -2.494 1 87.25 95 TYR A C 1
ATOM 726 O O . TYR A 1 95 ? -13.148 5.059 -3.053 1 87.25 95 TYR A O 1
ATOM 734 N N . THR A 1 96 ? -14.672 3.572 -3.1 1 78.5 96 THR A N 1
ATOM 735 C CA . THR A 1 96 ? -14.516 3.354 -4.531 1 78.5 96 THR A CA 1
ATOM 736 C C . THR A 1 96 ? -15.602 4.082 -5.316 1 78.5 96 THR A C 1
ATOM 738 O O . THR A 1 96 ? -15.422 4.371 -6.504 1 78.5 96 THR A O 1
ATOM 741 N N . ASP A 1 97 ? -16.891 4.262 -4.785 1 65.38 97 ASP A N 1
ATOM 742 C CA . ASP A 1 97 ? -18.016 4.82 -5.527 1 65.38 97 ASP A CA 1
ATOM 743 C C . ASP A 1 97 ? -17.938 6.344 -5.57 1 65.38 97 ASP A C 1
ATOM 745 O O . ASP A 1 97 ? -17.531 6.977 -4.594 1 65.38 97 ASP A O 1
ATOM 749 N N . LEU A 1 98 ? -17.688 6.934 -6.801 1 57.16 98 LEU A N 1
ATOM 750 C CA . LEU A 1 98 ? -17.656 8.359 -7.125 1 57.16 98 LEU A CA 1
ATOM 751 C C . LEU A 1 98 ? -18.75 9.109 -6.371 1 57.16 98 LEU A C 1
ATOM 753 O O . LEU A 1 98 ? -18.672 10.328 -6.199 1 57.16 98 LEU A O 1
ATOM 757 N N . ASN A 1 99 ? -19.812 8.484 -6.215 1 53.88 99 ASN A N 1
ATOM 758 C CA . ASN A 1 99 ? -20.906 9.305 -5.68 1 53.88 99 ASN A CA 1
ATOM 759 C C . ASN A 1 99 ? -20.516 9.93 -4.34 1 53.88 99 ASN A C 1
ATOM 761 O O . ASN A 1 99 ? -20.844 11.086 -4.078 1 53.88 99 ASN A O 1
ATOM 765 N N . ARG A 1 100 ? -20.016 9.109 -3.607 1 53.47 100 ARG A N 1
ATOM 766 C CA . ARG A 1 100 ? -19.672 9.688 -2.314 1 53.47 100 ARG A CA 1
ATOM 767 C C . ARG A 1 100 ? -18.484 10.641 -2.441 1 53.47 100 ARG A C 1
ATOM 769 O O . ARG A 1 100 ? -18.344 11.578 -1.656 1 53.47 100 ARG A O 1
ATOM 776 N N . CYS A 1 101 ? -17.656 10.25 -3.408 1 55.59 101 CYS A N 1
ATOM 777 C CA . CYS A 1 101 ? -16.5 11.125 -3.553 1 55.59 101 CYS A CA 1
ATOM 778 C C . CYS A 1 101 ? -16.906 12.484 -4.109 1 55.59 101 CYS A C 1
ATOM 780 O O . CYS A 1 101 ? -16.312 13.508 -3.766 1 55.59 101 CYS A O 1
ATOM 782 N N . HIS A 1 102 ? -17.828 12.5 -5.035 1 51.91 102 HIS A N 1
ATOM 783 C CA . HIS A 1 102 ? -18.297 13.727 -5.676 1 51.91 102 HIS A CA 1
ATOM 784 C C . HIS A 1 102 ? -18.922 14.68 -4.656 1 51.91 102 HIS A C 1
ATOM 786 O O . HIS A 1 102 ? -18.812 15.898 -4.793 1 51.91 102 HIS A O 1
ATOM 792 N N . SER A 1 103 ? -19.781 14.141 -3.959 1 49.25 103 SER A N 1
ATOM 793 C CA . SER A 1 103 ? -20.422 15.148 -3.127 1 49.25 103 SER A CA 1
ATOM 794 C C . SER A 1 103 ? -19.406 16 -2.389 1 49.25 103 SER A C 1
ATOM 796 O O . SER A 1 103 ? -19.641 17.188 -2.131 1 49.25 103 SER A O 1
ATOM 798 N N . LEU A 1 104 ? -18.328 15.398 -2.195 1 47.88 104 LEU A N 1
ATOM 799 C CA . LEU A 1 104 ? -17.375 16.141 -1.371 1 47.88 104 LEU A CA 1
ATOM 800 C C . LEU A 1 104 ? -16.484 17.031 -2.232 1 47.88 104 LEU A C 1
ATOM 802 O O . LEU A 1 104 ? -15.852 17.953 -1.72 1 47.88 104 LEU A O 1
ATOM 806 N N . GLU A 1 105 ? -16.203 16.641 -3.475 1 48.06 105 GLU A N 1
ATOM 807 C CA . GLU A 1 105 ? -15.406 17.531 -4.328 1 48.06 105 GLU A CA 1
ATOM 808 C C . GLU A 1 105 ? -16.109 18.859 -4.551 1 48.06 105 GLU A C 1
ATOM 810 O O . GLU A 1 105 ? -15.516 19.812 -5.062 1 48.06 105 GLU A O 1
ATOM 815 N N . GLU A 1 106 ? -17.406 18.984 -4.648 1 43.84 106 GLU A N 1
ATOM 816 C CA . GLU A 1 106 ? -17.984 20.312 -4.855 1 43.84 106 GLU A CA 1
ATOM 817 C C . GLU A 1 106 ? -17.391 21.328 -3.893 1 43.84 106 GLU A C 1
ATOM 819 O O . GLU A 1 106 ? -17.469 22.547 -4.137 1 43.84 106 GLU A O 1
ATOM 824 N N . SER A 1 107 ? -17.062 21.047 -2.727 1 38.66 107 SER A N 1
ATOM 825 C CA . SER A 1 107 ? -16.531 22.109 -1.88 1 38.66 107 SER A CA 1
ATOM 826 C C . SER A 1 107 ? -15.047 22.328 -2.141 1 38.66 107 SER A C 1
ATOM 828 O O . SER A 1 107 ? -14.367 23 -1.363 1 38.66 107 SER A O 1
ATOM 830 N N . GLY A 1 108 ? -14.461 21.656 -3.014 1 37.56 108 GLY A N 1
ATOM 831 C CA . GLY A 1 108 ? -13.102 22.031 -3.369 1 37.56 108 GLY A CA 1
ATOM 832 C C . GLY A 1 108 ? -13.047 23.219 -4.309 1 37.56 108 GLY A C 1
ATOM 833 O O . GLY A 1 108 ? -14.047 23.578 -4.934 1 37.56 108 GLY A O 1
ATOM 834 N N . PRO A 1 109 ? -12.133 24.297 -4.207 1 34.78 109 PRO A N 1
ATOM 835 C CA . PRO A 1 109 ? -12.094 25.516 -5.027 1 34.78 109 PRO A CA 1
ATOM 836 C C . PRO A 1 109 ? -12.125 25.203 -6.523 1 34.78 109 PRO A C 1
ATOM 838 O O . PRO A 1 109 ? -11.734 24.125 -6.949 1 34.78 109 PRO A O 1
ATOM 841 N N . GLU A 1 110 ? -13.211 25.719 -7.297 1 31.8 110 GLU A N 1
ATOM 842 C CA . GLU A 1 110 ? -13.266 25.859 -8.75 1 31.8 110 GLU A CA 1
ATOM 843 C C . GLU A 1 110 ? -11.891 26.141 -9.336 1 31.8 110 GLU A C 1
ATOM 845 O O . GLU A 1 110 ? -11.156 27 -8.828 1 31.8 110 GLU A O 1
ATOM 850 N N . CYS A 1 111 ? -11.195 25.234 -9.859 1 30.8 111 CYS A N 1
ATOM 851 C CA . CYS A 1 111 ? -10.094 25.703 -10.688 1 30.8 111 CYS A CA 1
ATOM 852 C C . CYS A 1 111 ? -10.547 26.859 -11.57 1 30.8 111 CYS A C 1
ATOM 854 O O . CYS A 1 111 ? -11.625 26.812 -12.172 1 30.8 111 CYS A O 1
ATOM 856 N N . GLY A 1 112 ? -10.047 28.062 -11.414 1 30.2 112 GLY A N 1
ATOM 857 C CA . GLY A 1 112 ? -10.227 29.344 -12.062 1 30.2 112 GLY A CA 1
ATOM 858 C C . GLY A 1 112 ? -10.359 29.234 -13.57 1 30.2 112 GLY A C 1
ATOM 859 O O . GLY A 1 112 ? -9.586 28.516 -14.219 1 30.2 112 GLY A O 1
ATOM 860 N N . SER A 1 113 ? -11.516 29.328 -14.148 1 29.38 113 SER A N 1
ATOM 861 C CA . SER A 1 113 ? -11.781 29.719 -15.531 1 29.38 113 SER A CA 1
ATOM 862 C C . SER A 1 113 ? -10.773 30.75 -16.016 1 29.38 113 SER A C 1
ATOM 864 O O . SER A 1 113 ? -10.352 31.625 -15.25 1 29.38 113 SER A O 1
ATOM 866 N N . GLU A 1 114 ? -10.047 30.438 -17.141 1 27.83 114 GLU A N 1
ATOM 867 C CA . GLU A 1 114 ? -9.289 31.438 -17.891 1 27.83 114 GLU A CA 1
ATOM 868 C C . GLU A 1 114 ? -10.094 32.719 -18.047 1 27.83 114 GLU A C 1
ATOM 870 O O . GLU A 1 114 ? -11.242 32.688 -18.484 1 27.83 114 GLU A O 1
ATOM 875 N N . ALA A 1 115 ? -9.891 33.75 -17.266 1 28.19 115 ALA A N 1
ATOM 876 C CA . ALA A 1 115 ? -10.172 35.125 -17.656 1 28.19 115 ALA A CA 1
ATOM 877 C C . ALA A 1 115 ? -9.695 35.406 -19.078 1 28.19 115 ALA A C 1
ATOM 879 O O . ALA A 1 115 ? -8.516 35.219 -19.391 1 28.19 115 ALA A O 1
ATOM 880 N N . GLY A 1 116 ? -10.617 35.344 -20.078 1 23.2 116 GLY A N 1
ATOM 881 C CA . GLY A 1 116 ? -10.523 36.281 -21.172 1 23.2 116 GLY A CA 1
ATOM 882 C C . GLY A 1 116 ? -10.586 37.719 -20.703 1 23.2 116 GLY A C 1
ATOM 883 O O . GLY A 1 116 ? -11.203 38.031 -19.688 1 23.2 116 GLY A O 1
ATOM 884 N N . MET B 1 1 ? 9.195 -13.93 20.141 1 24.34 1 MET B N 1
ATOM 885 C CA . MET B 1 1 ? 8.211 -14.914 19.703 1 24.34 1 MET B CA 1
ATOM 886 C C . MET B 1 1 ? 7.82 -14.68 18.25 1 24.34 1 MET B C 1
ATOM 888 O O . MET B 1 1 ? 6.711 -14.227 17.969 1 24.34 1 MET B O 1
ATOM 892 N N . ALA B 1 2 ? 8.719 -14.078 17.438 1 35.19 2 ALA B N 1
ATOM 893 C CA . ALA B 1 2 ? 8.852 -13.484 16.109 1 35.19 2 ALA B CA 1
ATOM 894 C C . ALA B 1 2 ? 8.359 -14.438 15.031 1 35.19 2 ALA B C 1
ATOM 896 O O . ALA B 1 2 ? 8.438 -14.133 13.836 1 35.19 2 ALA B O 1
ATOM 897 N N . SER B 1 3 ? 8.266 -15.766 15.367 1 34 3 SER B N 1
ATOM 898 C CA . SER B 1 3 ? 8.625 -16.875 14.492 1 34 3 SER B CA 1
ATOM 899 C C . SER B 1 3 ? 7.578 -17.094 13.398 1 34 3 SER B C 1
ATOM 901 O O . SER B 1 3 ? 7.68 -18.031 12.609 1 34 3 SER B O 1
ATOM 903 N N . ALA B 1 4 ? 6.316 -16.828 13.656 1 37.28 4 ALA B N 1
ATOM 904 C CA . ALA B 1 4 ? 5.477 -17.641 12.781 1 37.28 4 ALA B CA 1
ATOM 905 C C . ALA B 1 4 ? 5.625 -17.203 11.32 1 37.28 4 ALA B C 1
ATOM 907 O O . ALA B 1 4 ? 5.059 -16.188 10.914 1 37.28 4 ALA B O 1
ATOM 908 N N . LEU B 1 5 ? 6.848 -17.203 10.773 1 39.59 5 LEU B N 1
ATOM 909 C CA . LEU B 1 5 ? 6.973 -17.359 9.328 1 39.59 5 LEU B CA 1
ATOM 910 C C . LEU B 1 5 ? 5.965 -18.375 8.805 1 39.59 5 LEU B C 1
ATOM 912 O O . LEU B 1 5 ? 6.133 -19.578 8.992 1 39.59 5 LEU B O 1
ATOM 916 N N . THR B 1 6 ? 4.758 -18.297 9.102 1 41.47 6 THR B N 1
ATOM 917 C CA . THR B 1 6 ? 3.834 -19.219 8.453 1 41.47 6 THR B CA 1
ATOM 918 C C . THR B 1 6 ? 4.309 -19.562 7.043 1 41.47 6 THR B C 1
ATOM 920 O O . THR B 1 6 ? 4.691 -18.672 6.277 1 41.47 6 THR B O 1
ATOM 923 N N . ALA B 1 7 ? 4.926 -20.766 6.938 1 42.41 7 ALA B N 1
ATOM 924 C CA . ALA B 1 7 ? 5.293 -21.422 5.691 1 42.41 7 ALA B CA 1
ATOM 925 C C . ALA B 1 7 ? 4.387 -20.984 4.543 1 42.41 7 ALA B C 1
ATOM 927 O O . ALA B 1 7 ? 3.168 -21.156 4.609 1 42.41 7 ALA B O 1
ATOM 928 N N . PHE B 1 8 ? 4.82 -19.891 3.83 1 46.41 8 PHE B N 1
ATOM 929 C CA . PHE B 1 8 ? 4.137 -19.641 2.566 1 46.41 8 PHE B CA 1
ATOM 930 C C . PHE B 1 8 ? 3.816 -20.938 1.851 1 46.41 8 PHE B C 1
ATOM 932 O O . PHE B 1 8 ? 4.723 -21.703 1.491 1 46.41 8 PHE B O 1
ATOM 939 N N . PRO B 1 9 ? 2.82 -21.672 2.176 1 44.22 9 PRO B N 1
ATOM 940 C CA . PRO B 1 9 ? 2.648 -22.859 1.339 1 44.22 9 PRO B CA 1
ATOM 941 C C . PRO B 1 9 ? 2.938 -22.594 -0.136 1 44.22 9 PRO B C 1
ATOM 943 O O . PRO B 1 9 ? 2.574 -21.531 -0.657 1 44.22 9 PRO B O 1
ATOM 946 N N . GLU B 1 10 ? 4.133 -22.922 -0.59 1 43.91 10 GLU B N 1
ATOM 947 C CA . GLU B 1 10 ? 4.445 -22.938 -2.016 1 43.91 10 GLU B CA 1
ATOM 948 C C . GLU B 1 10 ? 3.188 -23.156 -2.855 1 43.91 10 GLU B C 1
ATOM 950 O O . GLU B 1 10 ? 3.023 -22.516 -3.902 1 43.91 10 GLU B O 1
ATOM 955 N N . ASP B 1 11 ? 2.637 -24.344 -2.812 1 44.06 11 ASP B N 1
ATOM 956 C CA . ASP B 1 11 ? 1.728 -24.969 -3.771 1 44.06 11 ASP B CA 1
ATOM 957 C C . ASP B 1 11 ? 0.33 -24.359 -3.674 1 44.06 11 ASP B C 1
ATOM 959 O O . ASP B 1 11 ? -0.487 -24.516 -4.582 1 44.06 11 ASP B O 1
ATOM 963 N N . GLY B 1 12 ? -0.266 -24.172 -2.469 1 47.88 12 GLY B N 1
ATOM 964 C CA . GLY B 1 12 ? -1.711 -24.016 -2.424 1 47.88 12 GLY B CA 1
ATOM 965 C C . GLY B 1 12 ? -2.166 -22.609 -2.709 1 47.88 12 GLY B C 1
ATOM 966 O O . GLY B 1 12 ? -1.364 -21.672 -2.662 1 47.88 12 GLY B O 1
ATOM 967 N N . ASP B 1 13 ? -3.158 -22.375 -3.635 1 56.59 13 ASP B N 1
ATOM 968 C CA . ASP B 1 13 ? -3.959 -21.234 -4.078 1 56.59 13 ASP B CA 1
ATOM 969 C C . ASP B 1 13 ? -4.281 -20.312 -2.916 1 56.59 13 ASP B C 1
ATOM 971 O O . ASP B 1 13 ? -5.344 -20.422 -2.299 1 56.59 13 ASP B O 1
ATOM 975 N N . ILE B 1 14 ? -3.289 -19.781 -2.271 1 68.31 14 ILE B N 1
ATOM 976 C CA . ILE B 1 14 ? -3.596 -18.922 -1.143 1 68.31 14 ILE B CA 1
ATOM 977 C C . ILE B 1 14 ? -4.34 -17.672 -1.636 1 68.31 14 ILE B C 1
ATOM 979 O O . ILE B 1 14 ? -3.738 -16.781 -2.23 1 68.31 14 ILE B O 1
ATOM 983 N N . SER B 1 15 ? -5.57 -17.844 -1.658 1 86.88 15 SER B N 1
ATOM 984 C CA . SER B 1 15 ? -6.449 -16.75 -2.088 1 86.88 15 SER B CA 1
ATOM 985 C C . SER B 1 15 ? -6.539 -15.664 -1.028 1 86.88 15 SER B C 1
ATOM 987 O O . SER B 1 15 ? -6.984 -14.547 -1.312 1 86.88 15 SER B O 1
ATOM 989 N N . ARG B 1 16 ? -5.914 -16.047 0.22 1 90.06 16 ARG B N 1
ATOM 990 C CA . ARG B 1 16 ? -6.035 -15.07 1.3 1 90.06 16 ARG B CA 1
ATOM 991 C C . ARG B 1 16 ? -4.707 -14.898 2.033 1 90.06 16 ARG B C 1
ATOM 993 O O . ARG B 1 16 ? -3.99 -15.875 2.264 1 90.06 16 ARG B O 1
ATOM 1000 N N . ILE B 1 17 ? -4.461 -13.688 2.359 1 90.81 17 ILE B N 1
ATOM 1001 C CA . ILE B 1 17 ? -3.33 -13.406 3.234 1 90.81 17 ILE B CA 1
ATOM 1002 C C . ILE B 1 17 ? -3.777 -12.492 4.375 1 90.81 17 ILE B C 1
ATOM 1004 O O . ILE B 1 17 ? -4.777 -11.789 4.258 1 90.81 17 ILE B O 1
ATOM 1008 N N . TRP B 1 18 ? -2.98 -12.625 5.426 1 87.69 18 TRP B N 1
ATOM 1009 C CA . TRP B 1 18 ? -3.268 -11.805 6.602 1 87.69 18 TRP B CA 1
ATOM 1010 C C . TRP B 1 18 ? -2.217 -10.719 6.777 1 87.69 18 TRP B C 1
ATOM 1012 O O . TRP B 1 18 ? -1.019 -10.977 6.641 1 87.69 18 TRP B O 1
ATOM 1022 N N . TYR B 1 19 ? -2.768 -9.648 7 1 91 19 TYR B N 1
ATOM 1023 C CA . TYR B 1 19 ? -1.96 -8.562 7.547 1 91 19 TYR B CA 1
ATOM 1024 C C . TYR B 1 19 ? -2.494 -8.109 8.906 1 91 19 TYR B C 1
ATOM 1026 O O . TYR B 1 19 ? -3.447 -7.336 8.977 1 91 19 TYR B O 1
ATOM 1034 N N . ASP B 1 20 ? -1.888 -8.633 9.922 1 88.94 20 ASP B N 1
ATOM 1035 C CA . ASP B 1 20 ? -2.41 -8.414 11.266 1 88.94 20 ASP B CA 1
ATOM 1036 C C . ASP B 1 20 ? -3.869 -8.859 11.367 1 88.94 20 ASP B C 1
ATOM 1038 O O . ASP B 1 20 ? -4.18 -10.031 11.18 1 88.94 20 ASP B O 1
ATOM 1042 N N . ARG B 1 21 ? -4.785 -7.863 11.523 1 88.19 21 ARG B N 1
ATOM 1043 C CA . ARG B 1 21 ? -6.199 -8.18 11.695 1 88.19 21 ARG B CA 1
ATOM 1044 C C . ARG B 1 21 ? -6.969 -7.953 10.398 1 88.19 21 ARG B C 1
ATOM 1046 O O . ARG B 1 21 ? -8.203 -8.016 10.375 1 88.19 21 ARG B O 1
ATOM 1053 N N . LEU B 1 22 ? -6.254 -7.723 9.414 1 91.12 22 LEU B N 1
ATOM 1054 C CA . LEU B 1 22 ? -6.852 -7.488 8.102 1 91.12 22 LEU B CA 1
ATOM 1055 C C . LEU B 1 22 ? -6.59 -8.664 7.168 1 91.12 22 LEU B C 1
ATOM 1057 O O . LEU B 1 22 ? -5.477 -9.195 7.125 1 91.12 22 LEU B O 1
ATOM 1061 N N . CYS B 1 23 ? -7.66 -9.078 6.523 1 91.94 23 CYS B N 1
ATOM 1062 C CA . CYS B 1 23 ? -7.555 -10.156 5.547 1 91.94 23 CYS B CA 1
ATOM 1063 C C . CYS B 1 23 ? -7.648 -9.617 4.125 1 91.94 23 CYS B C 1
ATOM 1065 O O . CYS B 1 23 ? -8.547 -8.836 3.809 1 91.94 23 CYS B O 1
ATOM 1067 N N . ILE B 1 24 ? -6.707 -10.016 3.367 1 93.62 24 ILE B N 1
ATOM 1068 C CA . ILE 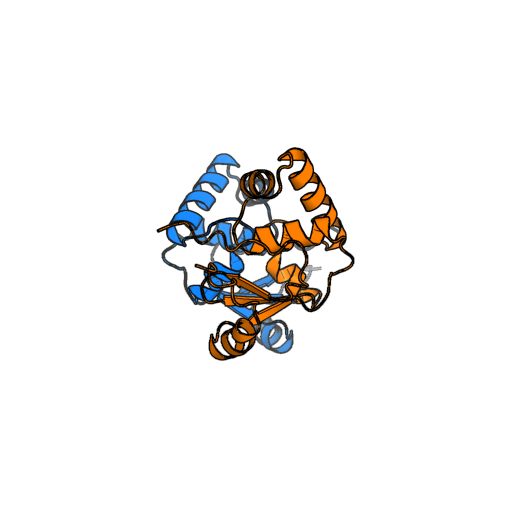B 1 24 ? -6.691 -9.664 1.951 1 93.62 24 ILE B CA 1
ATOM 1069 C C . ILE B 1 24 ? -7.004 -10.898 1.109 1 93.62 24 ILE B C 1
ATOM 1071 O O . ILE B 1 24 ? -6.242 -11.867 1.113 1 93.62 24 ILE B O 1
ATOM 1075 N N . GLU B 1 25 ? -8.078 -10.805 0.432 1 92.81 25 GLU B N 1
ATOM 1076 C CA . GLU B 1 25 ? -8.484 -11.906 -0.431 1 92.81 25 GLU B CA 1
ATOM 1077 C C . GLU B 1 25 ? -8.188 -11.594 -1.896 1 92.81 25 GLU B C 1
ATOM 1079 O O . GLU B 1 25 ? -8.602 -10.555 -2.41 1 92.81 25 GLU B O 1
ATOM 1084 N N . PHE B 1 26 ? -7.469 -12.516 -2.459 1 94.5 26 PHE B N 1
ATOM 1085 C CA . PHE B 1 26 ? -7.188 -12.383 -3.885 1 94.5 26 PHE B CA 1
ATOM 1086 C C . PHE B 1 26 ? -8.281 -13.039 -4.715 1 94.5 26 PHE B C 1
ATOM 1088 O O . PHE B 1 26 ? -8.57 -14.227 -4.543 1 94.5 26 PHE B O 1
ATOM 1095 N N . ASN B 1 27 ? -8.805 -12.242 -5.676 1 94.44 27 ASN B N 1
ATOM 1096 C CA . ASN B 1 27 ? -9.914 -12.695 -6.504 1 94.44 27 ASN B CA 1
ATOM 1097 C C . ASN B 1 27 ? -9.445 -13.109 -7.895 1 94.44 27 ASN B C 1
ATOM 1099 O O . ASN B 1 27 ? -10.18 -13.758 -8.633 1 94.44 27 ASN B O 1
ATOM 1103 N N . SER B 1 28 ? -8.336 -12.68 -8.258 1 95.5 28 SER B N 1
ATOM 1104 C CA . SER B 1 28 ? -7.727 -12.984 -9.547 1 95.5 28 SER B CA 1
ATOM 1105 C C . SER B 1 28 ? -6.207 -12.859 -9.492 1 95.5 28 SER B C 1
ATOM 1107 O O . SER B 1 28 ? -5.66 -12.359 -8.516 1 95.5 28 SER B O 1
ATOM 1109 N N . ASP B 1 29 ? -5.562 -13.336 -10.516 1 94.94 29 ASP B N 1
ATOM 1110 C CA . ASP B 1 29 ? -4.105 -13.25 -10.547 1 94.94 29 ASP B CA 1
ATOM 1111 C C . ASP B 1 29 ? -3.65 -12 -11.305 1 94.94 29 ASP B C 1
ATOM 1113 O O . ASP B 1 29 ? -2.451 -11.719 -11.375 1 94.94 29 ASP B O 1
ATOM 1117 N N . GLY B 1 30 ? -4.539 -11.242 -11.883 1 95.06 30 GLY B N 1
ATOM 1118 C CA . GLY B 1 30 ? -4.223 -10 -12.562 1 95.06 30 GLY B CA 1
ATOM 1119 C C . GLY B 1 30 ? -3.32 -10.188 -13.766 1 95.06 30 GLY B C 1
ATOM 1120 O O . GLY B 1 30 ? -2.604 -9.266 -14.164 1 95.06 30 GLY B O 1
ATOM 1121 N N . GLY B 1 31 ? -3.221 -11.359 -14.289 1 96.12 31 GLY B N 1
ATOM 1122 C CA . GLY B 1 31 ? -2.357 -11.648 -15.422 1 96.12 31 GLY B CA 1
ATOM 1123 C C . GLY B 1 31 ? -0.913 -11.883 -15.031 1 96.12 31 GLY B C 1
ATOM 1124 O O . GLY B 1 31 ? -0.041 -12.016 -15.891 1 96.12 31 GLY B O 1
ATOM 1125 N N . LEU B 1 32 ? -0.708 -12.039 -13.766 1 96.81 32 LEU B N 1
ATOM 1126 C CA . LEU B 1 32 ? 0.655 -12.234 -13.289 1 96.81 32 LEU B CA 1
ATOM 1127 C C . LEU B 1 32 ? 1.043 -13.711 -13.336 1 96.81 32 LEU B C 1
ATOM 1129 O O . LEU B 1 32 ? 0.192 -14.586 -13.172 1 96.81 32 LEU B O 1
ATOM 1133 N N . SER B 1 33 ? 2.311 -13.875 -13.492 1 95.5 33 SER B N 1
ATOM 1134 C CA . SER B 1 33 ? 2.832 -15.234 -13.344 1 95.5 33 SER B CA 1
ATOM 1135 C C . SER B 1 33 ? 2.852 -15.656 -11.875 1 95.5 33 SER B C 1
ATOM 1137 O O . SER B 1 33 ? 2.799 -14.812 -10.977 1 95.5 33 SER B O 1
ATOM 1139 N N . PRO B 1 34 ? 2.906 -16.938 -11.648 1 93.94 34 PRO B N 1
ATOM 1140 C CA . PRO B 1 34 ? 2.943 -17.406 -10.266 1 93.94 34 PRO B CA 1
ATOM 1141 C C . PRO B 1 34 ? 4.09 -16.797 -9.469 1 93.94 34 PRO B C 1
ATOM 1143 O O . PRO B 1 34 ? 3.924 -16.469 -8.289 1 93.94 34 PRO B O 1
ATOM 1146 N N . ALA B 1 35 ? 5.176 -16.547 -10.102 1 94.69 35 ALA B N 1
ATOM 1147 C CA . ALA B 1 35 ? 6.336 -15.969 -9.422 1 94.69 35 ALA B CA 1
ATOM 1148 C C . ALA B 1 35 ? 6.09 -14.5 -9.078 1 94.69 35 ALA B C 1
ATOM 1150 O O . ALA B 1 35 ? 6.414 -14.055 -7.977 1 94.69 35 ALA B O 1
ATOM 1151 N N . GLU B 1 36 ? 5.504 -13.758 -10.008 1 96.56 36 GLU B N 1
ATOM 1152 C CA . GLU B 1 36 ? 5.172 -12.352 -9.797 1 96.56 36 GLU B CA 1
ATOM 1153 C C . GLU B 1 36 ? 4.121 -12.195 -8.695 1 96.56 36 GLU B C 1
ATOM 1155 O O . GLU B 1 36 ? 4.242 -11.32 -7.84 1 96.56 36 GLU B O 1
ATOM 1160 N N . LEU B 1 37 ? 3.16 -13.062 -8.797 1 96.38 37 LEU B N 1
ATOM 1161 C CA . LEU B 1 37 ? 2.08 -13.039 -7.816 1 96.38 37 LEU B CA 1
ATOM 1162 C C . LEU B 1 37 ? 2.605 -13.336 -6.414 1 96.38 37 LEU B C 1
ATOM 1164 O O . LEU B 1 37 ? 2.168 -12.719 -5.438 1 96.38 37 LEU B O 1
ATOM 1168 N N . ARG B 1 38 ? 3.502 -14.234 -6.301 1 95 38 ARG B N 1
ATOM 1169 C CA . ARG B 1 38 ? 4.113 -14.57 -5.02 1 95 38 ARG B CA 1
ATOM 1170 C C . ARG B 1 38 ? 4.801 -13.359 -4.398 1 95 38 ARG B C 1
ATOM 1172 O O . ARG B 1 38 ? 4.648 -13.102 -3.205 1 95 38 ARG B O 1
ATOM 1179 N N . VAL B 1 39 ? 5.527 -12.672 -5.191 1 97.31 39 VAL B N 1
ATOM 1180 C CA . VAL B 1 39 ? 6.227 -11.484 -4.707 1 97.31 39 VAL B CA 1
ATOM 1181 C C . VAL B 1 39 ? 5.215 -10.461 -4.203 1 97.31 39 VAL B C 1
ATOM 1183 O O . VAL B 1 39 ? 5.391 -9.875 -3.129 1 97.31 39 VAL B O 1
ATOM 1186 N N . ILE B 1 40 ? 4.094 -10.281 -4.918 1 97.69 40 ILE B N 1
ATOM 1187 C CA . ILE B 1 40 ? 3.057 -9.32 -4.555 1 97.69 40 ILE B CA 1
ATOM 1188 C C . ILE B 1 40 ? 2.428 -9.719 -3.221 1 97.69 40 ILE B C 1
ATOM 1190 O O . ILE B 1 40 ? 2.23 -8.875 -2.344 1 97.69 40 ILE B O 1
ATOM 1194 N N . ARG B 1 41 ? 2.156 -10.93 -3.078 1 96.75 41 ARG B N 1
ATOM 1195 C CA . ARG B 1 41 ? 1.546 -11.438 -1.854 1 96.75 41 ARG B CA 1
ATOM 1196 C C . ARG B 1 41 ? 2.469 -11.234 -0.656 1 96.75 41 ARG B C 1
ATOM 1198 O O . ARG B 1 41 ? 2.025 -10.797 0.407 1 96.75 41 ARG B O 1
ATOM 1205 N N . LEU B 1 42 ? 3.709 -11.523 -0.848 1 96.19 42 LEU B N 1
ATOM 1206 C CA . LEU B 1 42 ? 4.676 -11.391 0.235 1 96.19 42 LEU B CA 1
ATOM 1207 C C . LEU B 1 42 ? 4.906 -9.93 0.585 1 96.19 42 LEU B C 1
ATOM 1209 O O . LEU B 1 42 ? 5.051 -9.578 1.759 1 96.19 42 LEU B O 1
ATOM 1213 N N . LEU B 1 43 ? 4.906 -9.07 -0.396 1 97.56 43 LEU B N 1
ATOM 1214 C CA . LEU B 1 43 ? 4.984 -7.637 -0.144 1 97.56 43 LEU B CA 1
ATOM 1215 C C . LEU B 1 43 ? 3.828 -7.176 0.735 1 97.56 43 LEU B C 1
ATOM 1217 O O . LEU B 1 43 ? 4.027 -6.406 1.679 1 97.56 43 LEU B O 1
ATOM 1221 N N . LEU B 1 44 ? 2.68 -7.711 0.432 1 97.19 44 LEU B N 1
ATOM 1222 C CA . LEU B 1 44 ? 1.474 -7.297 1.142 1 97.19 44 LEU B CA 1
ATOM 1223 C C . LEU B 1 44 ? 1.422 -7.918 2.533 1 97.19 44 LEU B C 1
ATOM 1225 O O . LEU B 1 44 ? 0.613 -7.512 3.371 1 97.19 44 LEU B O 1
ATOM 1229 N N . GLN B 1 45 ? 2.229 -8.812 2.719 1 94.75 45 GLN B N 1
ATOM 1230 C CA . GLN B 1 45 ? 2.361 -9.391 4.055 1 94.75 45 GLN B CA 1
ATOM 1231 C C . GLN B 1 45 ? 3.42 -8.648 4.867 1 94.75 45 GLN B C 1
ATOM 1233 O O . GLN B 1 45 ? 3.621 -8.945 6.047 1 94.75 45 GLN B O 1
ATOM 1238 N N . GLY B 1 46 ? 4.152 -7.766 4.234 1 96.31 46 GLY B N 1
ATOM 1239 C CA . GLY B 1 46 ? 5.047 -6.891 4.977 1 96.31 46 GLY B CA 1
ATOM 1240 C C . GLY B 1 46 ? 6.512 -7.176 4.711 1 96.31 46 GLY B C 1
ATOM 1241 O O . GLY B 1 46 ? 7.391 -6.504 5.254 1 96.31 46 GLY B O 1
ATOM 1242 N N . TYR B 1 47 ? 6.805 -8.07 3.879 1 96.19 47 TYR B N 1
ATOM 1243 C CA . TYR B 1 47 ? 8.195 -8.398 3.588 1 96.19 47 TYR B CA 1
ATOM 1244 C C . TYR B 1 47 ? 8.781 -7.438 2.566 1 96.19 47 TYR B C 1
ATOM 1246 O O . TYR B 1 47 ? 8.094 -6.996 1.647 1 96.19 47 TYR B O 1
ATOM 1254 N N . ASN B 1 48 ? 9.969 -7.129 2.77 1 96.12 48 ASN B N 1
ATOM 1255 C CA . ASN B 1 48 ? 10.688 -6.363 1.753 1 96.12 48 ASN B CA 1
ATOM 1256 C C . ASN B 1 48 ? 11.422 -7.281 0.776 1 96.12 48 ASN B C 1
ATOM 1258 O O . ASN B 1 48 ? 11.453 -8.5 0.968 1 96.12 48 ASN B O 1
ATOM 1262 N N . CYS B 1 49 ? 12 -6.695 -0.252 1 97.81 49 CYS B N 1
ATOM 1263 C CA . CYS B 1 49 ? 12.617 -7.488 -1.309 1 97.81 49 CYS B CA 1
ATOM 1264 C C . CYS B 1 49 ? 13.766 -8.328 -0.761 1 97.81 49 CYS B C 1
ATOM 1266 O O . CYS B 1 49 ? 13.984 -9.453 -1.204 1 97.81 49 CYS B O 1
ATOM 1268 N N . GLY B 1 50 ? 14.461 -7.777 0.155 1 97.81 50 GLY B N 1
ATOM 1269 C CA . GLY B 1 50 ? 15.547 -8.539 0.763 1 97.81 50 GLY B CA 1
ATOM 1270 C C . GLY B 1 50 ? 15.062 -9.758 1.53 1 97.81 50 GLY B C 1
ATOM 1271 O O . GLY B 1 50 ? 15.625 -10.844 1.404 1 97.81 50 GLY B O 1
ATOM 1272 N N . GLN B 1 51 ? 14.094 -9.625 2.307 1 97.69 51 GLN B N 1
ATOM 1273 C CA . GLN B 1 51 ? 13.5 -10.711 3.084 1 97.69 51 GLN B CA 1
ATOM 1274 C C . GLN B 1 51 ? 12.883 -11.766 2.174 1 97.69 51 GLN B C 1
ATOM 1276 O O . GLN B 1 51 ? 13.016 -12.969 2.422 1 97.69 51 GLN B O 1
ATOM 1281 N N . ILE B 1 52 ? 12.25 -11.289 1.161 1 97.5 52 ILE B N 1
ATOM 1282 C CA . ILE B 1 52 ? 11.625 -12.203 0.207 1 97.5 52 ILE B CA 1
ATOM 1283 C C . ILE B 1 52 ? 12.703 -13.047 -0.474 1 97.5 52 ILE B C 1
ATOM 1285 O O . ILE B 1 52 ? 12.531 -14.25 -0.659 1 97.5 52 ILE B O 1
ATOM 1289 N N . ALA B 1 53 ? 13.758 -12.367 -0.885 1 98.31 53 ALA B N 1
ATOM 1290 C CA . ALA B 1 53 ? 14.883 -13.07 -1.509 1 98.31 53 ALA B CA 1
ATOM 1291 C C . ALA B 1 53 ? 15.383 -14.203 -0.619 1 98.31 53 ALA B C 1
ATOM 1293 O O . ALA B 1 53 ? 15.594 -15.32 -1.089 1 98.31 53 ALA B O 1
ATOM 1294 N N . ALA B 1 54 ? 15.5 -13.961 0.66 1 97.44 54 ALA B N 1
ATOM 1295 C CA . ALA B 1 54 ? 15.953 -14.953 1.63 1 97.44 54 ALA B CA 1
ATOM 1296 C C . ALA B 1 54 ? 14.945 -16.094 1.767 1 97.44 54 ALA B C 1
ATOM 1298 O O . ALA B 1 54 ? 15.32 -17.266 1.798 1 97.44 54 ALA B O 1
ATOM 1299 N N . LEU B 1 55 ? 13.688 -15.727 1.808 1 94.62 55 LEU B N 1
ATOM 1300 C CA . LEU B 1 55 ? 12.609 -16.703 1.977 1 94.62 55 LEU B CA 1
ATOM 1301 C C . LEU B 1 55 ? 12.531 -17.641 0.777 1 94.62 55 LEU B C 1
ATOM 1303 O O . LEU B 1 55 ? 12.25 -18.828 0.932 1 94.62 55 LEU B O 1
ATOM 1307 N N . CYS B 1 56 ? 12.773 -17.109 -0.393 1 95.19 56 CYS B N 1
ATOM 1308 C CA . CYS B 1 56 ? 12.594 -17.859 -1.633 1 95.19 56 CYS B CA 1
ATOM 1309 C C . CYS B 1 56 ? 13.922 -18.422 -2.123 1 95.19 56 CYS B C 1
ATOM 1311 O O . CYS B 1 56 ? 13.969 -19.094 -3.154 1 95.19 56 CYS B O 1
ATOM 1313 N N . PHE B 1 57 ? 14.977 -18.141 -1.425 1 96.75 57 PHE B N 1
ATOM 1314 C CA . PHE B 1 57 ? 16.312 -18.594 -1.808 1 96.75 57 PHE B CA 1
ATOM 1315 C C . PHE B 1 57 ? 16.672 -18.078 -3.197 1 96.75 57 PHE B C 1
ATOM 1317 O O . PHE B 1 57 ? 17.109 -18.859 -4.051 1 96.75 57 PHE B O 1
ATOM 1324 N N . ARG B 1 58 ? 16.391 -16.797 -3.416 1 97.88 58 ARG B N 1
ATOM 1325 C CA . ARG B 1 58 ? 16.734 -16.078 -4.641 1 97.88 58 ARG B CA 1
ATOM 1326 C C . ARG B 1 58 ? 17.5 -14.797 -4.332 1 97.88 58 ARG B C 1
ATOM 1328 O O . ARG B 1 58 ? 17.609 -14.391 -3.172 1 97.88 58 ARG B O 1
ATOM 1335 N N . SER B 1 59 ? 18.047 -14.242 -5.379 1 98.25 59 SER B N 1
ATOM 1336 C CA . SER B 1 59 ? 18.766 -12.984 -5.188 1 98.25 59 SER B CA 1
ATOM 1337 C C . SER B 1 59 ? 17.797 -11.805 -5.086 1 98.25 59 SER B C 1
ATOM 1339 O O . SER B 1 59 ? 16.703 -11.852 -5.633 1 98.25 59 SER B O 1
ATOM 1341 N N . VAL B 1 60 ? 18.312 -10.836 -4.387 1 98.44 60 VAL B N 1
ATOM 1342 C CA . VAL B 1 60 ? 17.516 -9.617 -4.277 1 98.44 60 VAL B CA 1
ATOM 1343 C C . VAL B 1 60 ? 17.266 -9.039 -5.668 1 98.44 60 VAL B C 1
ATOM 1345 O O . VAL B 1 60 ? 16.203 -8.492 -5.938 1 98.44 60 VAL B O 1
ATOM 1348 N N . LYS B 1 61 ? 18.172 -9.203 -6.457 1 98.5 61 LYS B N 1
ATOM 1349 C CA . LYS B 1 61 ? 18.047 -8.727 -7.832 1 98.5 61 LYS B CA 1
ATOM 1350 C C . LYS B 1 61 ? 16.891 -9.43 -8.555 1 98.5 61 LYS B C 1
ATOM 1352 O O . LYS B 1 61 ? 16.125 -8.789 -9.273 1 98.5 61 LYS B O 1
ATOM 1357 N N . THR B 1 62 ? 16.828 -10.656 -8.438 1 98.19 62 THR B N 1
ATOM 1358 C CA . THR B 1 62 ? 15.773 -11.445 -9.062 1 98.19 62 THR B CA 1
ATOM 1359 C C . THR B 1 62 ? 14.406 -11.008 -8.547 1 98.19 62 THR B C 1
ATOM 1361 O O . THR B 1 62 ? 13.484 -10.789 -9.336 1 98.19 62 THR B O 1
ATOM 1364 N N . ILE B 1 63 ? 14.344 -10.898 -7.293 1 98.38 63 ILE B N 1
ATOM 1365 C CA . ILE B 1 63 ? 13.07 -10.523 -6.684 1 98.38 63 ILE B CA 1
ATOM 1366 C C . ILE B 1 63 ? 12.688 -9.109 -7.125 1 98.38 63 ILE B C 1
ATOM 1368 O O . ILE B 1 63 ? 11.516 -8.844 -7.43 1 98.38 63 ILE B O 1
ATOM 1372 N N . SER B 1 64 ? 13.609 -8.266 -7.137 1 98.38 64 SER B N 1
ATOM 1373 C CA . SER B 1 64 ? 13.359 -6.898 -7.578 1 98.38 64 SER B CA 1
ATOM 1374 C C . SER B 1 64 ? 12.875 -6.863 -9.023 1 98.38 64 SER B C 1
ATOM 1376 O O . SER B 1 64 ? 11.992 -6.078 -9.375 1 98.38 64 SER B O 1
ATOM 1378 N N . ALA B 1 65 ? 13.469 -7.656 -9.828 1 98.31 65 ALA B N 1
ATOM 1379 C CA . ALA B 1 65 ? 13.055 -7.738 -11.219 1 98.31 65 ALA B CA 1
ATOM 1380 C C . ALA B 1 65 ? 11.625 -8.25 -11.344 1 98.31 65 ALA B C 1
ATOM 1382 O O . ALA B 1 65 ? 10.828 -7.707 -12.109 1 98.31 65 ALA B O 1
ATOM 1383 N N . GLN B 1 66 ? 11.305 -9.25 -10.641 1 98.38 66 GLN B N 1
ATOM 1384 C CA . GLN B 1 66 ? 9.945 -9.789 -10.641 1 98.38 66 GLN B CA 1
ATOM 1385 C C . GLN B 1 66 ? 8.945 -8.75 -10.141 1 98.38 66 GLN B C 1
ATOM 1387 O O . GLN B 1 66 ? 7.852 -8.625 -10.688 1 98.38 66 GLN B O 1
ATOM 1392 N N . LYS B 1 67 ? 9.312 -8.078 -9.109 1 98.38 67 LYS B N 1
ATOM 1393 C CA . LYS B 1 67 ? 8.492 -6.984 -8.609 1 98.38 67 LYS B CA 1
ATOM 1394 C C . LYS B 1 67 ? 8.266 -5.93 -9.688 1 98.38 67 LYS B C 1
ATOM 1396 O O . LYS B 1 67 ? 7.133 -5.492 -9.906 1 98.38 67 LYS B O 1
ATOM 1401 N N . GLY B 1 68 ? 9.359 -5.52 -10.266 1 98.31 68 GLY B N 1
ATOM 1402 C CA . GLY B 1 68 ? 9.266 -4.535 -11.328 1 98.31 68 GLY B CA 1
ATOM 1403 C C . GLY B 1 68 ? 8.352 -4.961 -12.461 1 98.31 68 GLY B C 1
ATOM 1404 O O . GLY B 1 68 ? 7.562 -4.156 -12.969 1 98.31 68 GLY B O 1
ATOM 1405 N N . LEU B 1 69 ? 8.406 -6.184 -12.883 1 98.25 69 LEU B N 1
ATOM 1406 C CA . LEU B 1 69 ? 7.555 -6.727 -13.938 1 98.25 69 LEU B CA 1
ATOM 1407 C C . LEU B 1 69 ? 6.094 -6.734 -13.508 1 98.25 69 LEU B C 1
ATOM 1409 O O . LEU B 1 69 ? 5.219 -6.32 -14.273 1 98.25 69 LEU B O 1
ATOM 1413 N N . ALA B 1 70 ? 5.867 -7.164 -12.367 1 98.44 70 ALA B N 1
ATOM 1414 C CA . ALA B 1 70 ? 4.512 -7.191 -11.828 1 98.44 70 ALA B CA 1
ATOM 1415 C C . ALA B 1 70 ? 3.914 -5.789 -11.773 1 98.44 70 ALA B C 1
ATOM 1417 O O . ALA B 1 70 ? 2.762 -5.582 -12.164 1 98.44 70 ALA B O 1
ATOM 1418 N N . PHE B 1 71 ? 4.711 -4.852 -11.297 1 98.44 71 PHE B N 1
ATOM 1419 C CA . PHE B 1 71 ? 4.254 -3.473 -11.172 1 98.44 71 PHE B CA 1
ATOM 1420 C C . PHE B 1 71 ? 3.914 -2.889 -12.539 1 98.44 71 PHE B C 1
ATOM 1422 O O . PHE B 1 71 ? 2.9 -2.203 -12.695 1 98.44 71 PHE B O 1
ATOM 1429 N N . ARG B 1 72 ? 4.707 -3.189 -13.43 1 97.88 72 ARG B N 1
ATOM 1430 C CA . ARG B 1 72 ? 4.465 -2.711 -14.781 1 97.88 72 ARG B CA 1
ATOM 1431 C C . ARG B 1 72 ? 3.172 -3.295 -15.344 1 97.88 72 ARG B C 1
ATOM 1433 O O . ARG B 1 72 ? 2.365 -2.576 -15.938 1 97.88 72 ARG B O 1
ATOM 1440 N N . ARG B 1 73 ? 2.893 -4.465 -15.086 1 97.75 73 ARG B N 1
ATOM 1441 C CA . ARG B 1 73 ? 1.704 -5.148 -15.586 1 97.75 73 ARG B CA 1
ATOM 1442 C C . ARG B 1 73 ? 0.442 -4.617 -14.914 1 97.75 73 ARG B C 1
ATOM 1444 O O . ARG B 1 73 ? -0.606 -4.5 -15.555 1 97.75 73 ARG B O 1
ATOM 1451 N N . LEU B 1 74 ? 0.587 -4.32 -13.742 1 98.12 74 LEU B N 1
ATOM 1452 C CA . LEU B 1 74 ? -0.562 -3.918 -12.938 1 98.12 74 LEU B CA 1
ATOM 1453 C C . LEU B 1 74 ? -0.769 -2.408 -13 1 98.12 74 LEU B C 1
ATOM 1455 O O . LEU B 1 74 ? -1.823 -1.905 -12.609 1 98.12 74 LEU B O 1
ATOM 1459 N N . GLY B 1 75 ? 0.243 -1.612 -13.391 1 97.5 75 GLY B N 1
ATOM 1460 C CA . GLY B 1 75 ? 0.174 -0.16 -13.406 1 97.5 75 GLY B CA 1
ATOM 1461 C C . GLY B 1 75 ? 0.384 0.464 -12.039 1 97.5 75 GLY B C 1
ATOM 1462 O O . GLY B 1 75 ? -0.233 1.48 -11.719 1 97.5 75 GLY B O 1
ATOM 1463 N N . VAL B 1 76 ? 1.202 -0.19 -11.312 1 97.69 76 VAL B N 1
ATOM 1464 C CA . VAL B 1 76 ? 1.481 0.318 -9.977 1 97.69 76 VAL B CA 1
ATOM 1465 C C . VAL B 1 76 ? 2.551 1.406 -10.047 1 97.69 76 VAL B C 1
ATOM 1467 O O . VAL B 1 76 ? 3.6 1.214 -10.664 1 97.69 76 VAL B O 1
ATOM 1470 N N . ARG B 1 77 ? 2.32 2.508 -9.359 1 94.44 77 ARG B N 1
ATOM 1471 C CA . ARG B 1 77 ? 3.195 3.672 -9.445 1 94.44 77 ARG B CA 1
ATOM 1472 C C . ARG B 1 77 ? 4.316 3.594 -8.414 1 94.44 77 ARG B C 1
ATOM 1474 O O . ARG B 1 77 ? 5.449 3.99 -8.695 1 94.44 77 ARG B O 1
ATOM 1481 N N . ASN B 1 78 ? 3.936 3.201 -7.281 1 96.88 78 ASN B N 1
ATOM 1482 C CA . ASN B 1 78 ? 4.879 2.99 -6.188 1 96.88 78 ASN B CA 1
ATOM 1483 C C . ASN B 1 78 ? 4.379 1.931 -5.211 1 96.88 78 ASN B C 1
ATOM 1485 O O . ASN B 1 78 ? 3.234 1.483 -5.305 1 96.88 78 ASN B O 1
ATOM 1489 N N . ASP B 1 79 ? 5.234 1.491 -4.297 1 97.69 79 ASP B N 1
ATOM 1490 C CA . ASP B 1 79 ? 4.875 0.395 -3.404 1 97.69 79 ASP B CA 1
ATOM 1491 C C . ASP B 1 79 ? 3.662 0.756 -2.553 1 97.69 79 ASP B C 1
ATOM 1493 O O . ASP B 1 79 ? 2.826 -0.101 -2.26 1 97.69 79 ASP B O 1
ATOM 1497 N N . ALA B 1 80 ? 3.557 2.012 -2.154 1 98.06 80 ALA B N 1
ATOM 1498 C CA . ALA B 1 80 ? 2.477 2.453 -1.276 1 98.06 80 ALA B CA 1
ATOM 1499 C C . ALA B 1 80 ? 1.123 2.342 -1.975 1 98.06 80 ALA B C 1
ATOM 1501 O O . ALA B 1 80 ? 0.09 2.189 -1.318 1 98.06 80 ALA B O 1
ATOM 1502 N N . THR B 1 81 ? 1.095 2.396 -3.271 1 98 81 THR B N 1
ATOM 1503 C CA . THR B 1 81 ? -0.152 2.379 -4.027 1 98 81 THR B CA 1
ATOM 1504 C C . THR B 1 81 ? -0.435 0.982 -4.574 1 98 81 THR B C 1
ATOM 1506 O O . THR B 1 81 ? -1.368 0.793 -5.355 1 98 81 THR B O 1
ATOM 1509 N N . LEU B 1 82 ? 0.327 0.02 -4.145 1 98.5 82 LEU B N 1
ATOM 1510 C CA . LEU B 1 82 ? 0.104 -1.354 -4.582 1 98.5 82 LEU B CA 1
ATOM 1511 C C . LEU B 1 82 ? -1.306 -1.814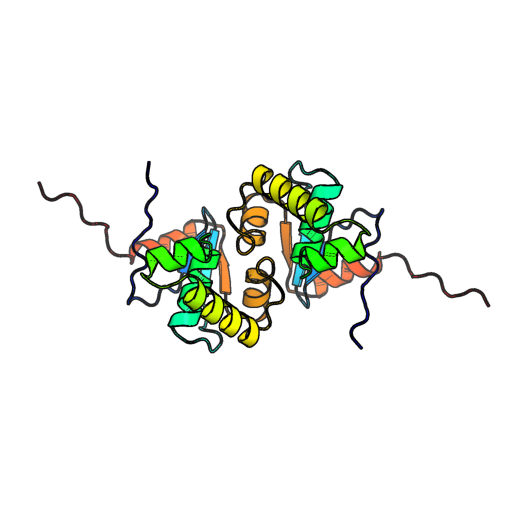 -4.227 1 98.5 82 LEU B C 1
ATOM 1513 O O . LEU B 1 82 ? -2.074 -2.209 -5.105 1 98.5 82 LEU B O 1
ATOM 1517 N N . LEU B 1 83 ? -1.687 -1.685 -2.988 1 97.88 83 LEU B N 1
ATOM 1518 C CA . LEU B 1 83 ? -2.969 -2.199 -2.52 1 97.88 83 LEU B CA 1
ATOM 1519 C C . LEU B 1 83 ? -4.125 -1.453 -3.176 1 97.88 83 LEU B C 1
ATOM 1521 O O . LEU B 1 83 ? -5.039 -2.074 -3.721 1 97.88 83 LEU B O 1
ATOM 1525 N N . PRO B 1 84 ? -4.125 -0.171 -3.195 1 96.94 84 PRO B N 1
ATOM 1526 C CA . PRO B 1 84 ? -5.25 0.49 -3.863 1 96.94 84 PRO B CA 1
ATOM 1527 C C . PRO B 1 84 ? -5.312 0.176 -5.355 1 96.94 84 PRO B C 1
ATOM 1529 O O . PRO B 1 84 ? -6.402 0.095 -5.926 1 96.94 84 PRO B O 1
ATOM 1532 N N . THR B 1 85 ? -4.215 -0.013 -6.016 1 97.62 85 THR B N 1
ATOM 1533 C CA . THR B 1 85 ? -4.227 -0.419 -7.418 1 97.62 85 THR B CA 1
ATOM 1534 C C . THR B 1 85 ? -4.883 -1.785 -7.582 1 97.62 85 THR B C 1
ATOM 1536 O O . THR B 1 85 ? -5.73 -1.972 -8.461 1 97.62 85 THR B O 1
ATOM 1539 N N . LEU B 1 86 ? -4.488 -2.686 -6.703 1 98.06 86 LEU B N 1
ATOM 1540 C CA . LEU B 1 86 ? -5.07 -4.023 -6.766 1 98.06 86 LEU B CA 1
ATOM 1541 C C . LEU B 1 86 ? -6.574 -3.973 -6.52 1 98.06 86 LEU B C 1
ATOM 1543 O O . LEU B 1 86 ? -7.332 -4.723 -7.141 1 98.06 86 LEU B O 1
ATOM 1547 N N . MET B 1 87 ? -7.004 -3.104 -5.641 1 96.12 87 MET B N 1
ATOM 1548 C CA . MET B 1 87 ? -8.422 -2.928 -5.355 1 96.12 87 MET B CA 1
ATOM 1549 C C . MET B 1 87 ? -9.164 -2.381 -6.57 1 96.12 87 MET B C 1
ATOM 1551 O O . MET B 1 87 ? -10.25 -2.854 -6.91 1 96.12 87 MET B O 1
ATOM 1555 N N . LEU B 1 88 ? -8.594 -1.486 -7.219 1 94.5 88 LEU B N 1
ATOM 1556 C CA . LEU B 1 88 ? -9.203 -0.865 -8.391 1 94.5 88 LEU B CA 1
ATOM 1557 C C . LEU B 1 88 ? -9.328 -1.867 -9.531 1 94.5 88 LEU B C 1
ATOM 1559 O O . LEU B 1 88 ? -10.289 -1.812 -10.312 1 94.5 88 LEU B O 1
ATOM 1563 N N . LEU B 1 89 ? -8.352 -2.771 -9.586 1 96.12 89 LEU B N 1
ATOM 1564 C CA . LEU B 1 89 ? -8.359 -3.793 -10.625 1 96.12 89 LEU B CA 1
ATOM 1565 C C . LEU B 1 89 ? -9.32 -4.922 -10.273 1 96.12 89 LEU B C 1
ATOM 1567 O O . LEU 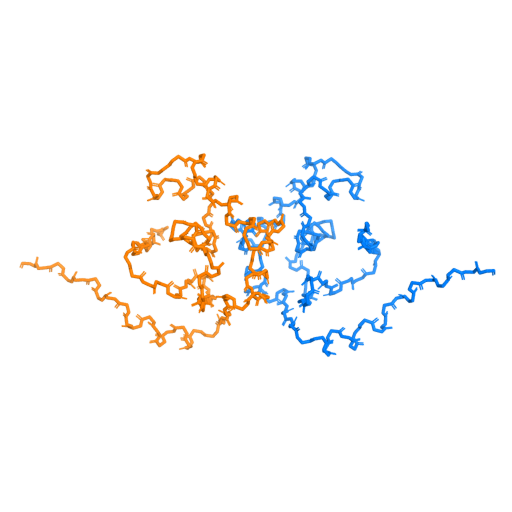B 1 89 ? -9.523 -5.84 -11.078 1 96.12 89 LEU B O 1
ATOM 1571 N N . GLY B 1 90 ? -9.891 -4.844 -9.031 1 95.69 90 GLY B N 1
ATOM 1572 C CA . GLY B 1 90 ? -10.758 -5.918 -8.578 1 95.69 90 GLY B CA 1
ATOM 1573 C C . GLY B 1 90 ? -10.008 -7.191 -8.242 1 95.69 90 GLY B C 1
ATOM 1574 O O . GLY B 1 90 ? -10.602 -8.266 -8.156 1 95.69 90 GLY B O 1
ATOM 1575 N N . MET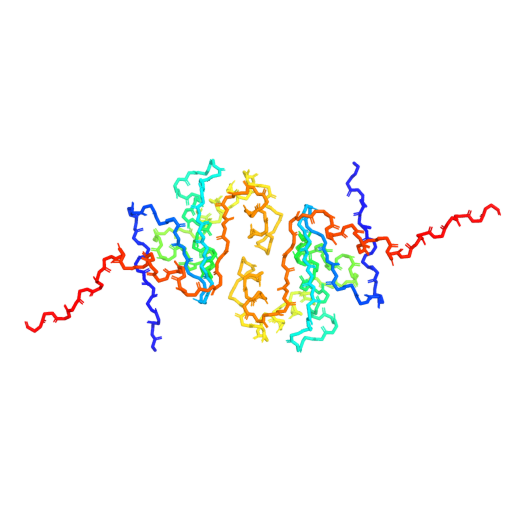 B 1 91 ? -8.75 -7.074 -8.062 1 96.88 91 MET B N 1
ATOM 1576 C CA . MET B 1 91 ? -7.883 -8.227 -7.824 1 96.88 91 MET B CA 1
ATOM 1577 C C . MET B 1 91 ? -7.949 -8.664 -6.363 1 96.88 91 MET B C 1
ATOM 1579 O O . MET B 1 91 ? -7.699 -9.828 -6.047 1 96.88 91 MET B O 1
ATOM 1583 N N . VAL B 1 92 ? -8.281 -7.645 -5.488 1 96.38 92 VAL B N 1
ATOM 1584 C CA . VAL B 1 92 ? -8.297 -8 -4.074 1 96.38 92 VAL B CA 1
ATOM 1585 C C . VAL B 1 92 ? -9.516 -7.383 -3.391 1 96.38 92 VAL B C 1
ATOM 1587 O O . VAL B 1 92 ? -10.062 -6.395 -3.875 1 96.38 92 VAL B O 1
ATOM 1590 N N . THR B 1 93 ? -9.953 -8.008 -2.379 1 93.5 93 THR B N 1
ATOM 1591 C CA . THR B 1 93 ? -10.969 -7.523 -1.442 1 93.5 93 THR B CA 1
ATOM 1592 C C . THR B 1 93 ? -10.445 -7.57 -0.01 1 93.5 93 THR B C 1
ATOM 1594 O O . THR B 1 93 ? -9.766 -8.523 0.38 1 93.5 93 THR B O 1
ATOM 1597 N N . LEU B 1 94 ? -10.789 -6.543 0.72 1 92.31 94 LEU B N 1
ATOM 1598 C CA . LEU B 1 94 ? -10.297 -6.441 2.088 1 92.31 94 LEU B CA 1
ATOM 1599 C C . LEU B 1 94 ? -11.391 -6.785 3.09 1 92.31 94 LEU B C 1
ATOM 1601 O O . LEU B 1 94 ? -12.555 -6.41 2.898 1 92.31 94 LEU B O 1
ATOM 1605 N N . TYR B 1 95 ? -10.953 -7.469 4.145 1 87.38 95 TYR B N 1
ATOM 1606 C CA . TYR B 1 95 ? -11.859 -7.777 5.242 1 87.38 95 TYR B CA 1
ATOM 1607 C C . TYR B 1 95 ? -11.219 -7.465 6.59 1 87.38 95 TYR B C 1
ATOM 1609 O O . TYR B 1 95 ? -10.039 -7.758 6.801 1 87.38 95 TYR B O 1
ATOM 1617 N N . THR B 1 96 ? -11.773 -6.645 7.367 1 78.38 96 THR B N 1
ATOM 1618 C CA . THR B 1 96 ? -11.227 -6.344 8.688 1 78.38 96 THR B CA 1
ATOM 1619 C C . THR B 1 96 ? -11.828 -7.266 9.742 1 78.38 96 THR B C 1
ATOM 1621 O O . THR B 1 96 ? -11.25 -7.449 10.82 1 78.38 96 THR B O 1
ATOM 1624 N N . ASP B 1 97 ? -13.133 -7.742 9.617 1 66 97 ASP B N 1
ATOM 1625 C CA . ASP B 1 97 ? -13.836 -8.508 10.641 1 66 97 ASP B CA 1
ATOM 1626 C C . ASP B 1 97 ? -13.422 -9.977 10.602 1 66 97 ASP B C 1
ATOM 1628 O O . ASP B 1 97 ? -13.219 -10.547 9.531 1 66 97 ASP B O 1
ATOM 1632 N N . LEU B 1 98 ? -12.625 -10.461 11.633 1 57.69 98 LEU B N 1
ATOM 1633 C CA . LEU B 1 98 ? -12.172 -11.828 11.875 1 57.69 98 LEU B CA 1
ATOM 1634 C C . LEU B 1 98 ? -13.25 -12.836 11.492 1 57.69 98 LEU B C 1
ATOM 1636 O O . LEU B 1 98 ? -12.953 -14.008 11.258 1 57.69 98 LEU B O 1
ATOM 1640 N N . ASN B 1 99 ? -14.414 -12.484 11.695 1 54.34 99 ASN B N 1
ATOM 1641 C CA . ASN B 1 99 ? -15.398 -13.539 11.484 1 54.34 99 ASN B CA 1
ATOM 1642 C C . ASN B 1 99 ? -15.312 -14.102 10.062 1 54.34 99 ASN B C 1
ATOM 1644 O O . ASN B 1 99 ? -15.422 -15.312 9.867 1 54.34 99 ASN B O 1
ATOM 1648 N N . ARG B 1 100 ? -15.234 -13.211 9.25 1 53.75 100 ARG B N 1
ATOM 1649 C CA . ARG B 1 100 ? -15.18 -13.734 7.891 1 53.75 100 ARG B CA 1
ATOM 1650 C C . ARG B 1 100 ? -13.828 -14.375 7.602 1 53.75 100 ARG B C 1
ATOM 1652 O O . ARG B 1 100 ? -13.727 -15.297 6.793 1 53.75 100 ARG B O 1
ATOM 1659 N N . CYS B 1 101 ? -12.844 -13.797 8.273 1 56.34 101 CYS B N 1
ATOM 1660 C CA . CYS B 1 101 ? -11.531 -14.375 8.016 1 56.34 101 CYS B CA 1
ATOM 1661 C C . CYS B 1 101 ? -11.422 -15.766 8.625 1 56.34 101 CYS B C 1
ATOM 1663 O O . CYS B 1 101 ? -10.742 -16.641 8.078 1 56.34 101 CYS B O 1
ATOM 1665 N N . HIS B 1 102 ? -11.945 -15.969 9.789 1 53.28 102 HIS B N 1
ATOM 1666 C CA . HIS B 1 102 ? -11.883 -17.234 10.5 1 53.28 102 HIS B CA 1
ATOM 1667 C C . HIS B 1 102 ? -12.562 -18.344 9.711 1 53.28 102 HIS B C 1
ATOM 1669 O O . HIS B 1 102 ? -12.141 -19.516 9.766 1 53.28 102 HIS B O 1
ATOM 1675 N N . SER B 1 103 ? -13.695 -18.062 9.336 1 49.91 103 SER B N 1
ATOM 1676 C CA . SER B 1 103 ? -14.336 -19.234 8.742 1 49.91 103 SER B CA 1
ATOM 1677 C C . SER B 1 103 ? -13.438 -19.875 7.684 1 49.91 103 SER B C 1
ATOM 1679 O O . SER B 1 103 ? -13.484 -21.094 7.484 1 49.91 103 SER B O 1
ATOM 1681 N N . LEU B 1 104 ? -12.602 -19.078 7.164 1 48.62 104 LEU B N 1
ATOM 1682 C CA . LEU B 1 104 ? -11.844 -19.625 6.047 1 48.62 104 LEU B CA 1
ATOM 1683 C C . LEU B 1 104 ? -10.562 -20.281 6.531 1 48.62 104 LEU B C 1
ATOM 1685 O O . LEU B 1 104 ? -9.969 -21.094 5.809 1 48.62 104 LEU B O 1
ATOM 1689 N N . GLU B 1 105 ? -9.938 -19.812 7.605 1 49.09 105 GLU B N 1
ATOM 1690 C CA . GLU B 1 105 ? -8.742 -20.469 8.102 1 49.09 105 GLU B CA 1
ATOM 1691 C C . GLU B 1 105 ? -9.031 -21.906 8.508 1 49.09 105 GLU B C 1
ATOM 1693 O O . GLU B 1 105 ? -8.109 -22.703 8.727 1 49.09 105 GLU B O 1
ATOM 1698 N N . GLU B 1 106 ? -10.164 -22.266 9.023 1 44.53 106 GLU B N 1
ATOM 1699 C CA . GLU B 1 106 ? -10.359 -23.672 9.375 1 44.53 106 GLU B CA 1
ATOM 1700 C C . GLU B 1 106 ? -9.992 -24.594 8.211 1 44.53 106 GLU B C 1
ATOM 1702 O O . GLU B 1 106 ? -9.766 -25.797 8.406 1 44.53 106 GLU B O 1
ATOM 1707 N N . SER B 1 107 ? -10.109 -24.219 7.023 1 38.94 107 SER B N 1
ATOM 1708 C CA . SER B 1 107 ? -9.773 -25.172 5.98 1 38.94 107 SER B CA 1
ATOM 1709 C C . SER B 1 107 ? -8.273 -25.172 5.688 1 38.94 107 SER B C 1
ATOM 1711 O O . SER B 1 107 ? -7.84 -25.672 4.645 1 38.94 107 SER B O 1
ATOM 1713 N N . GLY B 1 108 ? -7.516 -24.453 6.395 1 37.91 108 GLY B N 1
ATOM 1714 C CA . GLY B 1 108 ? -6.086 -24.625 6.203 1 37.91 108 GLY B CA 1
ATOM 1715 C C . GLY B 1 108 ? -5.574 -25.969 6.723 1 37.91 108 GLY B C 1
ATOM 1716 O O . GLY B 1 108 ? -6.215 -26.594 7.57 1 37.91 108 GLY B O 1
ATOM 1717 N N . PRO B 1 109 ? -4.723 -26.75 5.996 1 35.41 109 PRO B N 1
ATOM 1718 C CA . PRO B 1 109 ? -4.289 -28.094 6.387 1 35.41 109 PRO B CA 1
ATOM 1719 C C . PRO B 1 109 ? -3.721 -28.141 7.805 1 35.41 109 PRO B C 1
ATOM 1721 O O . PRO B 1 109 ? -3.223 -27.125 8.312 1 35.41 109 PRO B O 1
ATOM 1724 N N . GLU B 1 110 ? -4.395 -28.859 8.766 1 31.7 110 GLU B N 1
ATOM 1725 C CA . GLU B 1 110 ? -3.822 -29.344 10.023 1 31.7 110 GLU B CA 1
ATOM 1726 C C . GLU B 1 110 ? -2.348 -29.703 9.852 1 31.7 110 GLU B C 1
ATOM 1728 O O . GLU B 1 110 ? -1.976 -30.406 8.914 1 31.7 110 GLU B O 1
ATOM 1733 N N . CYS B 1 111 ? -1.418 -28.812 10.141 1 31.12 111 CYS B N 1
ATOM 1734 C CA . CYS B 1 111 ? -0.081 -29.375 10.297 1 31.12 111 CYS B CA 1
ATOM 1735 C C . CYS B 1 111 ? -0.133 -30.719 11.031 1 31.12 111 CYS B C 1
ATOM 1737 O O . CYS B 1 111 ? -0.761 -30.812 12.086 1 31.12 111 CYS B O 1
ATOM 1739 N N . GLY B 1 112 ? 0.044 -31.781 10.352 1 30.38 112 GLY B N 1
ATOM 1740 C CA . GLY B 1 112 ? 0.167 -33.156 10.797 1 30.38 112 GLY B CA 1
ATOM 1741 C C . GLY B 1 112 ? 0.883 -33.312 12.125 1 30.38 112 GLY B C 1
ATOM 1742 O O . GLY B 1 112 ? 1.877 -32.625 12.375 1 30.38 112 GLY B O 1
ATOM 1743 N N . SER B 1 113 ? 0.211 -33.625 13.219 1 30.66 113 SER B N 1
ATOM 1744 C CA . SER B 1 113 ? 0.721 -34.219 14.453 1 30.66 113 SER B CA 1
ATOM 1745 C C . SER B 1 113 ? 1.917 -35.125 14.18 1 30.66 113 SER B C 1
ATOM 1747 O O . SER B 1 113 ? 1.918 -35.906 13.203 1 30.66 113 SER B O 1
ATOM 1749 N N . GLU B 1 114 ? 3.096 -34.75 14.688 1 29.33 114 GLU B N 1
ATOM 1750 C CA . GLU B 1 114 ? 4.219 -35.656 14.789 1 29.33 114 GLU B CA 1
ATOM 1751 C C . GLU B 1 114 ? 3.756 -37.062 15.258 1 29.33 114 GLU B C 1
ATOM 1753 O O . GLU B 1 114 ? 3.023 -37.156 16.234 1 29.33 114 GLU B O 1
ATOM 1758 N N . ALA B 1 115 ? 3.631 -38.062 14.398 1 30.38 115 ALA B N 1
ATOM 1759 C CA . ALA B 1 115 ? 3.695 -39.469 14.75 1 30.38 115 ALA B CA 1
ATOM 1760 C C . ALA B 1 115 ? 4.785 -39.75 15.781 1 30.38 115 ALA B C 1
ATOM 1762 O O . ALA B 1 115 ? 5.941 -39.344 15.586 1 30.38 115 ALA B O 1
ATOM 1763 N N . GLY B 1 116 ? 4.434 -39.875 17.062 1 24.73 116 GLY B N 1
ATOM 1764 C CA . GLY B 1 116 ? 5.199 -40.781 17.906 1 24.73 116 GLY B CA 1
ATOM 1765 C C . GLY B 1 116 ? 5.352 -42.188 17.297 1 24.73 116 GLY B C 1
ATOM 1766 O O . GLY B 1 116 ? 4.496 -42.625 16.531 1 24.73 116 GLY B O 1
#

Secondary structure (DSSP, 8-state):
---------SSS---EEEETTEEEEE---TT--HHHHHHHHHHHTT--HHHHHHHHT--HHHHHHHHHHHHHHHT--SGGGHHHHHHHTT-EEEE--HHHHHHHHTTS--------/---------SSS---EEEETTEEEEE---TT--HHHHHHHHHHHTT--HHHHHHHHT--HHHHHHHHHHHHHHHT--SGGGHHHHHHHTT-EEEE--HHHHHHHHTTS--------

Foldseek 3Di:
DPPCPPPPPPDDPCQWDDADLKIKGFDDQLPADPLLSVLLRVVVNPDDLCRVCVSVVHDSVVSVVSPVVSCVSQVPDDSVCSVVSCVVVVGIDMDNDVVVVVVVCVPPDDPDDPDD/DPDPPVPPPPPDPCQWDDADLKIKGFDDQLPADPLLSVLLRVVVNPDDLCRVCVSVVHDSVVSVVSPVVSCVSQVPDDSVCSVVSCVVVVGIDMDNDVVVVVVVCVPPDDPDDPDD

Radius of gyration: 19.38 Å; Cα contacts (8 Å, |Δi|>4): 265; chains: 2; bounding box: 40×77×41 Å

Sequence (232 aa):
MASALTAFPEDGDISRIWYDRLCIEFNSDGGLSPAELRVIRLLLQGYNCGQIAALCFRSVKTISAQKGLAFRRLGVRNDATLLPTLMLLGMVTLYTDLNRCHSLEESGPECGSEAGMASALTAFPEDGDISRIWYDRLCIEFNSDGGLSPAELRVIRLLLQGYNCGQIAALCFRSVKTISAQKGLAFRRLGVRNDATLLPTLMLLGMVTLYTDLNRCHSLEESGPECGSEAG

InterPro domains:
  IPR000792 Transcription regulator LuxR, C-terminal [PF00196] (32-82)
  IPR000792 Transcription regulator LuxR, C-terminal [PS50043] (25-90)
  IPR000792 Transcription regulator LuxR, C-terminal [SM00421] (29-86)
  IPR000792 Transcription regulator LuxR, C-terminal [cd06170] (32-83)
  IPR016032 Signal trans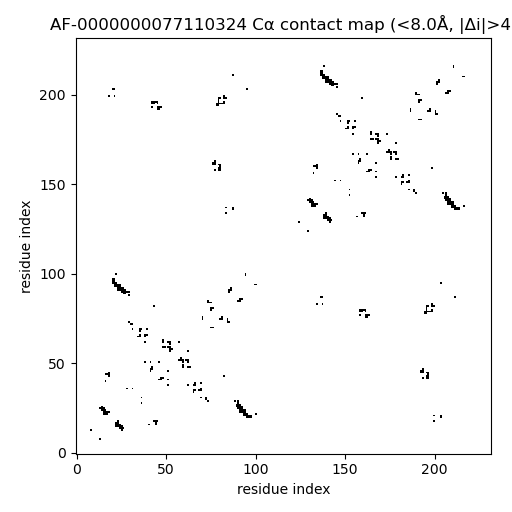duction response regulator, C-terminal effector [SSF46894] (19-92)
  IPR036388 Winged helix-like DNA-binding domain superfamily [G3DSA:1.10.10.10] (14-93)

Solvent-accessible surface area (backbone atoms only — not comparable to full-atom values): 13447 Å² total; per-residue (Å²): 132,83,69,80,72,64,73,71,64,83,81,64,85,70,39,60,46,60,44,89,70,31,35,42,33,48,72,50,65,77,86,49,50,73,68,32,44,49,51,53,53,43,29,52,55,34,45,48,56,62,55,45,10,63,74,68,73,48,48,47,66,57,43,45,50,37,47,51,53,42,29,63,70,67,67,43,71,32,53,36,22,38,54,63,45,34,42,74,71,57,24,40,49,80,40,65,61,57,67,70,52,47,68,57,51,70,78,46,83,75,78,78,73,82,80,124,138,83,64,82,70,66,74,72,64,83,81,62,85,69,40,60,46,60,44,88,67,32,34,41,34,48,72,52,66,77,85,48,50,74,69,31,43,49,51,52,54,43,29,51,54,32,44,47,53,63,56,45,10,62,76,67,75,48,50,47,65,56,44,46,48,36,47,53,52,42,29,62,71,67,68,44,71,32,51,34,24,39,53,62,45,36,43,74,70,57,25,38,49,78,39,65,61,55,68,70,50,48,68,57,55,71,74,49,81,75,78,76,74,80,80,127